Protein AF-A0A4E0RF49-F1 (afdb_monomer_lite)

Foldseek 3Di:
DDDDDPPPPVVVVVVVVVLVVPDDDDDDDDDDDDPDPDDPSVVLLVVLLVVLPVPHDPVRSVVLSVLLVVLLVQLVVQCPDDDPVSNQVSLVSSLVSVCVSQVDPVSLVSQLVCLSSDDPVSSVVNNVVSVVSVVVVVVVVVPPDDDDDDDDDDDQQPCAALQPRDGSAAQWKAFPVRHIHHPVRQCCCCPVHPCARSPPGPRHDPVRIDGDDDPDPPDD

pLDDT: mean 72.75, std 19.91, range [33.0, 94.94]

Sequence (220 aa):
MLSTDPGKECNDEALTSKLIHARPAKRLRVTHVADSTEPPAVRFVQLVRTHFQTRLTPVKSKDSLERFKKALRAYQAATTTTGQDARNNCVEVLFGELNALFHEPEAHKLLTDSVCFLHPAHRSRFTELCQALLRDTFKSETTISATKSNASQPDLHLLCCSKCNIQPARTPLISTCQHIACFSCWREVIEEGNRRCPSCQTLLRRRNLTRLIIPDDAVR

InterPro domains:
  IPR001841 Zinc finger, RING-type [PS50089] (161-201)
  IPR013083 Zinc finger, RING/FYVE/PHD-type [G3DSA:3.30.40.10] (139-220)
  IPR018957 Zinc finger, C3HC4 RING-type [PF00097] (161-200)

Organism: Fasciola hepatica (NCBI:txid6192)

Radius of gyration: 21.67 Å; chains: 1; bounding box: 66×56×54 Å

Secondary structure (DSSP, 8-state):
-------SSHHHHHHHHHHHTS---------------S-HHHHHHHHHHHHHHHHS-HHHHHHHHHHHHHHHHHHHHHHHSS-HHHHHHHHHHHHHHHHHHS-SGGGHHHHHHGGGGS-HHHHHHHHHHHHHHHHHHHHHTT-S-----------GGG---TTT--SSPSSEEEETT--EEEHHHHHHHHHTS-SB-TTT--B--GGGEEE----S-S--

Structure (mmCIF, N/CA/C/O backbone):
data_AF-A0A4E0RF49-F1
#
_entry.id   AF-A0A4E0RF49-F1
#
loop_
_atom_site.group_PDB
_atom_site.id
_atom_site.type_symbol
_atom_site.label_atom_id
_atom_site.label_alt_id
_atom_site.label_comp_id
_atom_site.label_asym_id
_atom_site.label_entity_id
_atom_site.label_seq_id
_atom_site.pdbx_PDB_ins_code
_atom_site.Cartn_x
_atom_site.Cartn_y
_atom_site.Cartn_z
_atom_site.occupancy
_atom_site.B_iso_or_equiv
_atom_site.auth_seq_id
_atom_site.auth_comp_id
_atom_site.auth_asym_id
_atom_site.auth_atom_id
_atom_site.pdbx_PDB_model_num
ATOM 1 N N . MET A 1 1 ? -33.786 28.842 9.020 1.00 34.41 1 MET A N 1
ATOM 2 C CA . MET A 1 1 ? -33.801 28.137 7.723 1.00 34.41 1 MET A CA 1
ATOM 3 C C . MET A 1 1 ? -32.412 27.574 7.491 1.00 34.41 1 MET A C 1
ATOM 5 O O . MET A 1 1 ? -31.471 28.344 7.371 1.00 34.41 1 MET A O 1
ATOM 9 N N . LEU A 1 2 ? -32.279 26.252 7.591 1.00 36.59 2 LEU A N 1
ATOM 10 C CA . LEU A 1 2 ? -31.038 25.518 7.351 1.00 36.59 2 LEU A CA 1
ATOM 11 C C . LEU A 1 2 ? -30.939 25.264 5.845 1.00 36.59 2 LEU A C 1
ATOM 13 O O . LEU A 1 2 ? -31.763 24.531 5.306 1.00 36.59 2 LEU A O 1
ATOM 17 N N . SER A 1 3 ? -29.966 25.885 5.182 1.00 35.16 3 SER A N 1
ATOM 18 C CA . SER A 1 3 ? -29.630 25.583 3.790 1.00 35.16 3 SER A CA 1
ATOM 19 C C . SER A 1 3 ? -28.435 24.637 3.778 1.00 35.16 3 SER A C 1
ATOM 21 O O . SER A 1 3 ? -27.309 25.039 4.062 1.00 35.16 3 SER A O 1
ATOM 23 N N . THR A 1 4 ? -28.700 23.365 3.500 1.00 38.09 4 THR A N 1
ATOM 24 C CA . THR A 1 4 ? -27.704 22.334 3.207 1.00 38.09 4 THR A CA 1
ATOM 25 C C . THR A 1 4 ? -27.314 22.428 1.734 1.00 38.09 4 THR A C 1
ATOM 27 O O . THR A 1 4 ? -28.158 22.308 0.850 1.00 38.09 4 THR A O 1
ATOM 30 N N . ASP A 1 5 ? -26.031 22.666 1.483 1.00 34.12 5 ASP A N 1
ATOM 31 C CA . ASP A 1 5 ? -25.420 22.763 0.156 1.00 34.12 5 ASP A CA 1
ATOM 32 C C . ASP A 1 5 ? -25.061 21.347 -0.362 1.00 34.12 5 ASP A C 1
ATOM 34 O O . ASP A 1 5 ? -24.279 20.655 0.297 1.00 34.12 5 ASP A O 1
ATOM 38 N N . PRO A 1 6 ? -25.619 20.867 -1.494 1.00 42.56 6 PRO A N 1
ATOM 39 C CA . PRO A 1 6 ? -25.446 19.485 -1.958 1.00 42.56 6 PRO A CA 1
ATOM 40 C C . PRO A 1 6 ? -24.211 19.266 -2.861 1.00 42.56 6 PRO A C 1
ATOM 42 O O . PRO A 1 6 ? -24.102 18.244 -3.535 1.00 42.56 6 PRO A O 1
ATOM 45 N N . GLY A 1 7 ? -23.258 20.202 -2.919 1.00 41.88 7 GLY A N 1
ATOM 46 C CA . GLY A 1 7 ? -22.240 20.217 -3.979 1.00 41.88 7 GLY A CA 1
ATOM 47 C C . GLY A 1 7 ? -20.939 19.426 -3.767 1.00 41.88 7 GLY A C 1
ATOM 48 O O . GLY A 1 7 ? -20.102 19.424 -4.671 1.00 41.88 7 GLY A O 1
ATOM 49 N N . LYS A 1 8 ? -20.683 18.796 -2.608 1.00 43.56 8 LYS A N 1
ATOM 50 C CA . LYS A 1 8 ? -19.292 18.436 -2.224 1.00 43.56 8 LYS A CA 1
ATOM 51 C C . LYS A 1 8 ? -18.915 16.950 -2.224 1.00 43.56 8 LYS A C 1
ATOM 53 O O . LYS A 1 8 ? -17.728 16.649 -2.121 1.00 43.56 8 LYS A O 1
ATOM 58 N N . GLU A 1 9 ? -19.861 16.035 -2.416 1.00 39.28 9 GLU A N 1
ATOM 59 C CA . GLU A 1 9 ? -19.583 14.583 -2.420 1.00 39.28 9 GLU A CA 1
ATOM 60 C C . GLU A 1 9 ? -19.245 14.019 -3.819 1.00 39.28 9 GLU A C 1
ATOM 62 O O . GLU A 1 9 ? -18.539 13.021 -3.936 1.00 39.28 9 GLU A O 1
ATOM 67 N N . CYS A 1 10 ? -19.617 14.722 -4.895 1.00 39.91 10 CYS A N 1
ATOM 68 C CA . CYS A 1 10 ? -19.492 14.250 -6.285 1.00 39.91 10 CYS A CA 1
ATOM 69 C C . CYS A 1 10 ? -18.033 14.113 -6.799 1.00 39.91 10 CYS A C 1
ATOM 71 O O . CYS A 1 10 ? -17.743 13.358 -7.727 1.00 39.91 10 CYS A O 1
ATOM 73 N N . ASN A 1 11 ? -17.065 14.812 -6.193 1.00 45.50 11 ASN A N 1
ATOM 74 C CA . ASN A 1 11 ? -15.692 14.866 -6.723 1.00 45.50 11 ASN A CA 1
ATOM 75 C C . ASN A 1 11 ? -14.793 13.702 -6.247 1.00 45.50 11 ASN A C 1
ATOM 77 O O . ASN A 1 11 ? -13.843 13.323 -6.937 1.00 45.50 11 ASN A O 1
ATOM 81 N N . ASP A 1 12 ? -15.090 13.105 -5.088 1.00 46.50 12 ASP A N 1
ATOM 82 C CA . ASP A 1 12 ? -14.346 11.939 -4.583 1.00 46.50 12 ASP A CA 1
ATOM 83 C C . ASP A 1 12 ? -14.669 10.673 -5.383 1.00 46.50 12 ASP A C 1
ATOM 85 O O . ASP A 1 12 ? -13.782 9.864 -5.667 1.00 46.50 12 ASP A O 1
ATOM 89 N N . GLU A 1 13 ? -15.914 10.539 -5.832 1.00 49.66 13 GLU A N 1
ATOM 90 C CA . GLU A 1 13 ? -16.360 9.439 -6.682 1.00 49.66 13 GLU A CA 1
ATOM 91 C C . GLU A 1 13 ? -15.782 9.541 -8.102 1.00 49.66 13 GLU A C 1
ATOM 93 O O . GLU A 1 13 ? -15.323 8.547 -8.671 1.00 49.66 13 GLU A O 1
ATOM 98 N N . ALA A 1 14 ? -15.667 10.760 -8.640 1.00 49.31 14 ALA A N 1
ATOM 99 C CA . ALA A 1 14 ? -15.018 11.018 -9.924 1.00 49.31 14 ALA A CA 1
ATOM 100 C C . ALA A 1 14 ? -13.505 10.724 -9.898 1.00 49.31 14 ALA A C 1
ATOM 102 O O . ALA A 1 14 ? -12.957 10.183 -10.863 1.00 49.31 14 ALA A O 1
ATOM 103 N N . LEU A 1 15 ? -12.811 11.050 -8.801 1.00 49.25 15 LEU A N 1
ATOM 104 C CA . LEU A 1 15 ? -11.393 10.717 -8.622 1.00 49.25 15 LEU A CA 1
ATOM 105 C C . LEU A 1 15 ? -11.191 9.202 -8.496 1.00 49.25 15 LEU A C 1
ATOM 107 O O . LEU A 1 15 ? -10.303 8.638 -9.136 1.00 49.25 15 LEU A O 1
ATOM 111 N N . THR A 1 16 ? -12.050 8.552 -7.714 1.00 53.53 16 THR A N 1
ATOM 112 C CA . THR A 1 16 ? -12.064 7.098 -7.532 1.00 53.53 16 THR A CA 1
ATOM 113 C C . THR A 1 16 ? -12.303 6.388 -8.866 1.00 53.53 16 THR A C 1
ATOM 115 O O . THR A 1 16 ? -11.535 5.504 -9.243 1.00 53.53 16 THR A O 1
ATOM 118 N N . SER A 1 17 ? -13.266 6.861 -9.659 1.00 51.75 17 SER A N 1
ATOM 119 C CA . SER A 1 17 ? -13.548 6.358 -11.009 1.00 51.75 17 SER A CA 1
ATOM 120 C C . SER A 1 17 ? -12.344 6.498 -11.949 1.00 51.75 17 SER A C 1
ATOM 122 O O . SER A 1 17 ? -12.000 5.567 -12.675 1.00 51.75 17 SER A O 1
ATOM 124 N N . LYS A 1 18 ? -11.621 7.624 -11.905 1.00 56.97 18 LYS A N 1
ATOM 125 C CA . LYS A 1 18 ? -10.413 7.834 -12.728 1.00 56.97 18 LYS A CA 1
ATOM 126 C C . LYS A 1 18 ? -9.240 6.937 -12.316 1.00 56.97 18 LYS A C 1
ATOM 128 O O . LYS A 1 18 ? -8.488 6.502 -13.185 1.00 56.97 18 LYS A O 1
ATOM 133 N N . LEU A 1 19 ? -9.107 6.622 -11.024 1.00 53.28 19 LEU A N 1
ATOM 134 C CA . LEU A 1 19 ? -8.124 5.656 -10.514 1.00 53.28 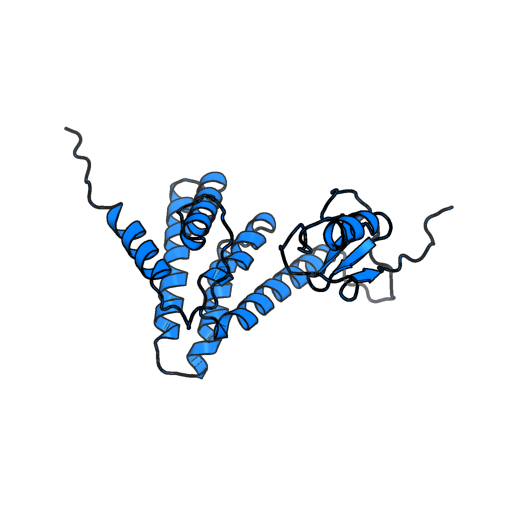19 LEU A CA 1
ATOM 135 C C . LEU A 1 19 ? -8.438 4.220 -10.961 1.00 53.28 19 LEU A C 1
ATOM 137 O O . LEU A 1 19 ? -7.522 3.463 -11.273 1.00 53.28 19 LEU A O 1
ATOM 141 N N . ILE A 1 20 ? -9.723 3.859 -11.036 1.00 53.16 20 ILE A N 1
ATOM 142 C CA . ILE A 1 20 ? -10.189 2.536 -11.483 1.00 53.16 20 ILE A CA 1
ATOM 143 C C . ILE A 1 20 ? -9.988 2.343 -12.999 1.00 53.16 20 ILE A C 1
ATOM 145 O O . ILE A 1 20 ? -9.704 1.233 -13.448 1.00 53.16 20 ILE A O 1
ATOM 149 N N . HIS A 1 21 ? -10.096 3.412 -13.796 1.00 50.59 21 HIS A N 1
ATOM 150 C CA . HIS A 1 21 ? -10.033 3.355 -15.265 1.00 50.59 21 HIS A CA 1
ATOM 151 C C . HIS A 1 21 ? -8.637 3.586 -15.880 1.00 50.59 21 HIS A C 1
ATOM 153 O O . HIS A 1 21 ? -8.513 3.682 -17.106 1.00 50.59 21 HIS A O 1
ATOM 159 N N . ALA A 1 22 ? -7.566 3.633 -15.082 1.00 44.59 22 ALA A N 1
ATOM 160 C CA . ALA A 1 22 ? -6.201 3.660 -15.608 1.00 44.59 22 ALA A CA 1
ATOM 161 C C . ALA A 1 22 ? -5.884 2.336 -16.346 1.00 44.59 22 ALA A C 1
ATOM 163 O O . ALA A 1 22 ? -5.737 1.282 -15.737 1.00 44.59 22 ALA A O 1
ATOM 164 N N . ARG A 1 23 ? -5.857 2.425 -17.685 1.00 44.44 23 ARG A N 1
ATOM 165 C CA . ARG A 1 23 ? -5.657 1.387 -18.723 1.00 44.44 23 ARG A CA 1
ATOM 166 C C . ARG A 1 23 ? -5.203 -0.016 -18.257 1.00 44.44 23 ARG A C 1
ATOM 168 O O . ARG A 1 23 ? -4.104 -0.155 -17.720 1.00 44.44 23 ARG A O 1
ATOM 175 N N . PRO A 1 24 ? -5.924 -1.091 -18.637 1.00 44.69 24 PRO A N 1
ATOM 176 C CA . PRO A 1 24 ? -5.430 -2.451 -18.473 1.00 44.69 24 PRO A CA 1
ATOM 177 C C . PRO A 1 24 ? -4.367 -2.772 -19.536 1.00 44.69 24 PRO A C 1
ATOM 179 O O . PRO A 1 24 ? -4.636 -2.738 -20.739 1.00 44.69 24 PRO A O 1
ATOM 182 N N . ALA A 1 25 ? -3.163 -3.152 -19.101 1.00 45.47 25 ALA A N 1
ATOM 183 C CA . ALA A 1 25 ? -2.286 -3.975 -19.928 1.00 45.47 25 ALA A CA 1
ATOM 184 C C . ALA A 1 25 ? -2.938 -5.361 -20.102 1.00 45.47 25 ALA A C 1
ATOM 186 O O . ALA A 1 25 ? -3.579 -5.882 -19.190 1.00 45.47 25 ALA A O 1
ATOM 187 N N . LYS A 1 26 ? -2.833 -5.908 -21.315 1.00 46.91 26 LYS A N 1
ATOM 188 C CA . LYS A 1 26 ? -3.588 -7.057 -21.838 1.00 46.91 26 LYS A CA 1
ATOM 189 C C . LYS A 1 26 ? -3.709 -8.234 -20.843 1.00 46.91 26 LYS A C 1
ATOM 191 O O . LYS A 1 26 ? -2.726 -8.732 -20.307 1.00 46.91 26 LYS A O 1
ATOM 196 N N . ARG A 1 27 ? -4.966 -8.653 -20.650 1.00 41.09 27 ARG A N 1
ATOM 197 C CA . ARG A 1 27 ? -5.508 -9.712 -19.776 1.00 41.09 27 ARG A CA 1
ATOM 198 C C . ARG A 1 27 ? -4.803 -11.074 -19.909 1.00 41.09 27 ARG A C 1
ATOM 200 O O . ARG A 1 27 ? -4.805 -11.655 -20.989 1.00 41.09 27 ARG A O 1
ATOM 207 N N . LEU A 1 28 ? -4.439 -11.667 -18.772 1.00 38.75 28 LEU A N 1
ATOM 208 C CA . LEU A 1 28 ? -4.620 -13.102 -18.522 1.00 38.75 28 LEU A CA 1
ATOM 209 C C . LEU A 1 28 ? -5.812 -13.247 -17.566 1.00 38.75 28 LEU A C 1
ATOM 211 O O . LEU A 1 28 ? -5.831 -12.654 -16.488 1.00 38.75 28 LEU A O 1
ATOM 215 N N . ARG A 1 29 ? -6.850 -13.967 -18.004 1.00 45.78 29 ARG A N 1
ATOM 216 C CA . ARG A 1 29 ? -8.049 -14.255 -17.204 1.00 45.78 29 ARG A CA 1
ATOM 217 C C . ARG A 1 29 ? -7.688 -15.326 -16.176 1.00 45.78 29 ARG A C 1
ATOM 219 O O . ARG A 1 29 ? -7.484 -16.475 -16.542 1.00 45.78 29 ARG A O 1
ATOM 226 N N . VAL A 1 30 ? -7.665 -14.948 -14.904 1.00 38.06 30 VAL A N 1
ATOM 227 C CA . VAL A 1 30 ? -7.806 -15.891 -13.794 1.00 38.06 30 VAL A CA 1
ATOM 228 C C . VAL A 1 30 ? -9.117 -15.539 -13.106 1.00 38.06 30 VAL A C 1
ATOM 230 O O . VAL A 1 30 ? -9.255 -14.475 -12.509 1.00 38.06 30 VAL A O 1
ATOM 233 N N . THR A 1 31 ? -10.111 -16.402 -13.277 1.00 46.78 31 THR A N 1
ATOM 234 C CA . THR A 1 31 ? -11.391 -16.334 -12.576 1.00 46.78 31 THR A CA 1
ATOM 235 C C . THR A 1 31 ? -11.195 -16.868 -11.164 1.00 46.78 31 THR A C 1
ATOM 237 O O . THR A 1 31 ? -11.077 -18.075 -10.980 1.00 46.78 31 THR A O 1
ATOM 240 N N . HIS A 1 32 ? -11.180 -15.980 -10.174 1.00 36.97 32 HIS A N 1
ATOM 241 C CA . HIS A 1 32 ? -11.512 -16.354 -8.805 1.00 36.97 32 HIS A CA 1
ATOM 242 C C . HIS A 1 32 ? -12.675 -15.493 -8.332 1.00 36.97 32 HIS A C 1
ATOM 244 O O . HIS A 1 32 ? -12.616 -14.266 -8.351 1.00 36.97 32 HIS A O 1
ATOM 250 N N . VAL A 1 33 ? -13.739 -16.199 -7.969 1.00 49.62 33 VAL A N 1
ATOM 251 C CA . VAL A 1 33 ? -14.931 -15.705 -7.293 1.00 49.62 33 VAL A CA 1
ATOM 252 C C . VAL A 1 33 ? -14.527 -15.239 -5.895 1.00 49.62 33 VAL A C 1
ATOM 254 O O . VAL A 1 33 ? -13.970 -16.013 -5.119 1.00 49.62 33 VAL A O 1
ATOM 257 N N . ALA A 1 34 ? -14.804 -13.975 -5.599 1.00 41.94 34 ALA A N 1
ATOM 258 C CA . ALA A 1 34 ? -15.016 -13.462 -4.255 1.00 41.94 34 ALA A CA 1
ATOM 259 C C . ALA A 1 34 ? -16.017 -12.309 -4.389 1.00 41.94 34 ALA A C 1
ATOM 261 O O . ALA A 1 34 ? -15.737 -11.324 -5.074 1.00 41.94 34 ALA A O 1
ATOM 262 N N . ASP A 1 35 ? -17.191 -12.480 -3.788 1.00 44.59 35 ASP A N 1
ATOM 263 C CA . ASP A 1 35 ? -18.309 -11.535 -3.777 1.00 44.59 35 ASP A CA 1
ATOM 264 C C . ASP A 1 35 ? -17.959 -10.233 -3.047 1.00 44.59 35 ASP A C 1
ATOM 266 O O . ASP A 1 35 ? -18.301 -10.009 -1.888 1.00 44.59 35 ASP A O 1
ATOM 270 N N . SER A 1 36 ? -17.268 -9.336 -3.739 1.00 48.53 36 SER A N 1
ATOM 271 C CA . SER A 1 36 ? -17.256 -7.920 -3.400 1.00 48.53 36 SER A CA 1
ATOM 272 C C . SER A 1 36 ? -17.080 -7.137 -4.694 1.00 48.53 36 SER A C 1
ATOM 274 O O . SER A 1 36 ? -16.037 -7.192 -5.341 1.00 48.53 36 SER A O 1
ATOM 276 N N . THR A 1 37 ? -18.141 -6.450 -5.103 1.00 57.66 37 THR A N 1
ATOM 277 C CA . THR A 1 37 ? -18.235 -5.635 -6.322 1.00 57.66 37 THR A CA 1
ATOM 278 C C . THR A 1 37 ? -17.322 -4.404 -6.310 1.00 57.66 37 THR A C 1
ATOM 280 O O . THR A 1 37 ? -17.202 -3.732 -7.334 1.00 57.66 37 THR A O 1
ATOM 283 N N . GLU A 1 38 ? -16.656 -4.100 -5.192 1.00 58.03 38 GLU A N 1
ATOM 284 C CA . GLU A 1 38 ? -15.832 -2.901 -5.050 1.00 58.03 38 GLU A CA 1
ATOM 285 C C . GLU A 1 38 ? -14.362 -3.112 -5.457 1.00 58.03 38 GLU A C 1
ATOM 287 O O . GLU A 1 38 ? -13.689 -4.030 -4.974 1.00 58.03 38 GLU A O 1
ATOM 292 N N . PRO A 1 39 ? -13.802 -2.222 -6.298 1.00 71.88 39 PRO A N 1
ATOM 293 C CA . PRO A 1 39 ? -12.399 -2.282 -6.682 1.00 71.88 39 PRO A CA 1
ATOM 294 C C . PRO A 1 39 ? -11.447 -2.146 -5.476 1.00 71.88 39 PRO A C 1
ATOM 296 O O . PRO A 1 39 ? -11.689 -1.326 -4.587 1.00 71.88 39 PRO A O 1
ATOM 299 N N . PRO A 1 40 ? -10.295 -2.850 -5.466 1.00 67.31 40 PRO A N 1
ATOM 300 C CA . PRO A 1 40 ? -9.321 -2.810 -4.365 1.00 67.31 40 PRO A CA 1
ATOM 301 C C . PRO A 1 40 ? -8.863 -1.402 -3.949 1.00 67.31 40 PRO A C 1
ATOM 303 O O . PRO A 1 40 ? -8.599 -1.155 -2.775 1.00 67.31 40 PRO A O 1
ATOM 306 N N . ALA A 1 41 ? -8.809 -0.467 -4.902 1.00 71.44 41 ALA A N 1
ATOM 307 C CA . ALA A 1 41 ? -8.473 0.935 -4.663 1.00 71.44 41 ALA A CA 1
ATOM 308 C C . ALA A 1 41 ? -9.512 1.660 -3.784 1.00 71.44 41 ALA A C 1
ATOM 310 O O . ALA A 1 41 ? -9.132 2.450 -2.924 1.00 71.44 41 ALA A O 1
ATOM 311 N N . VAL A 1 42 ? -10.805 1.365 -3.962 1.00 76.00 42 VAL A N 1
ATOM 312 C CA . VAL A 1 42 ? -11.904 1.959 -3.176 1.00 76.00 42 VAL A CA 1
ATOM 313 C C . VAL A 1 42 ? -11.783 1.537 -1.720 1.00 76.00 42 VAL A C 1
ATOM 315 O O . VAL A 1 42 ? -11.723 2.375 -0.820 1.00 76.00 42 VAL A O 1
ATOM 318 N N . ARG A 1 43 ? -11.621 0.228 -1.508 1.00 79.06 43 ARG A N 1
ATOM 319 C CA . ARG A 1 43 ? -11.410 -0.353 -0.182 1.00 79.06 43 ARG A CA 1
ATOM 320 C C . ARG A 1 43 ? -10.197 0.247 0.519 1.00 79.06 43 ARG A C 1
ATOM 322 O O . ARG A 1 43 ? -10.258 0.538 1.710 1.00 79.06 43 ARG A O 1
ATOM 329 N N . PHE A 1 44 ? -9.101 0.455 -0.207 1.00 83.31 44 PHE A N 1
ATOM 330 C CA . PHE A 1 44 ? -7.910 1.072 0.365 1.00 83.31 44 PHE A CA 1
ATOM 331 C C . PHE A 1 44 ? -8.159 2.523 0.803 1.00 83.31 44 PHE A C 1
ATOM 333 O O . PHE A 1 44 ? -7.809 2.894 1.921 1.00 83.31 44 PHE A O 1
ATOM 340 N N . VAL A 1 45 ? -8.800 3.343 -0.036 1.00 85.31 45 VAL A N 1
ATOM 341 C CA . VAL A 1 45 ? -9.126 4.736 0.321 1.00 85.31 45 VAL A CA 1
ATOM 342 C C . VAL A 1 45 ? -10.035 4.790 1.552 1.00 85.31 45 VAL A C 1
ATOM 344 O O . VAL A 1 45 ? -9.862 5.661 2.406 1.00 85.31 45 VAL A O 1
ATOM 347 N N . GLN A 1 46 ? -10.958 3.836 1.692 1.00 83.06 46 GLN A N 1
ATOM 348 C CA . GLN A 1 46 ? -11.797 3.727 2.881 1.00 83.06 46 GLN A CA 1
ATOM 349 C C . GLN A 1 46 ? -10.978 3.397 4.136 1.00 83.06 46 GLN A C 1
ATOM 351 O O . GLN A 1 46 ? -11.175 4.046 5.160 1.00 83.06 46 GLN A O 1
ATOM 356 N N . LEU A 1 47 ? -10.002 2.485 4.050 1.00 86.06 47 LEU A N 1
ATOM 357 C CA . LEU A 1 47 ? -9.079 2.196 5.157 1.00 86.06 47 LEU A CA 1
ATOM 358 C C . LEU A 1 47 ? -8.260 3.428 5.571 1.00 86.06 47 LEU A C 1
ATOM 360 O O . LEU A 1 47 ? -8.131 3.698 6.764 1.00 86.06 47 LEU A O 1
ATOM 364 N N . VAL A 1 48 ? -7.757 4.207 4.607 1.00 87.94 48 VAL A N 1
ATOM 365 C CA . VAL A 1 48 ? -7.040 5.468 4.881 1.00 87.94 48 VAL A CA 1
ATOM 366 C C . VAL A 1 48 ? -7.948 6.476 5.584 1.00 87.94 48 VAL A C 1
ATOM 368 O O . VAL A 1 48 ? -7.550 7.087 6.577 1.00 87.94 48 VAL A O 1
ATOM 371 N N . ARG A 1 49 ? -9.193 6.624 5.115 1.00 87.19 49 ARG A N 1
ATOM 372 C CA . ARG A 1 49 ? -10.181 7.509 5.743 1.00 87.19 49 ARG A CA 1
ATOM 373 C C . ARG A 1 49 ? -10.462 7.084 7.186 1.00 87.19 49 ARG A C 1
ATOM 375 O O . ARG A 1 49 ? -10.397 7.925 8.081 1.00 87.19 49 ARG A O 1
ATOM 382 N N . THR A 1 50 ? -10.715 5.798 7.423 1.00 88.06 50 THR A N 1
ATOM 383 C CA . THR A 1 50 ? -10.942 5.253 8.770 1.00 88.06 50 THR A CA 1
ATOM 384 C C . THR A 1 50 ? -9.729 5.463 9.675 1.00 88.06 50 THR A C 1
ATOM 386 O O . THR A 1 50 ? -9.890 5.864 10.827 1.00 88.06 50 THR A O 1
ATOM 389 N N . HIS A 1 51 ? -8.512 5.262 9.165 1.00 89.62 51 HIS A N 1
ATOM 390 C CA . HIS A 1 51 ? -7.286 5.501 9.924 1.00 89.62 51 HIS A CA 1
ATOM 391 C C . HIS A 1 51 ? -7.193 6.953 10.416 1.00 89.62 51 HIS A C 1
ATOM 393 O O . HIS A 1 51 ? -7.026 7.190 11.611 1.00 89.62 51 HIS A O 1
ATOM 399 N N . PHE A 1 52 ? -7.396 7.935 9.533 1.00 89.31 52 PHE A N 1
ATOM 400 C CA . PHE A 1 52 ? -7.355 9.341 9.938 1.00 89.31 52 PHE A CA 1
ATOM 401 C C . PHE A 1 52 ? -8.504 9.724 10.872 1.00 89.31 52 PHE A C 1
ATOM 403 O O . PHE A 1 52 ? -8.300 10.500 11.799 1.00 89.31 52 PHE A O 1
ATOM 410 N N . GLN A 1 53 ? -9.717 9.215 10.651 1.00 89.44 53 GLN A N 1
ATOM 411 C CA . GLN A 1 53 ? -10.883 9.532 11.489 1.00 89.44 53 GLN A CA 1
ATOM 412 C C . GLN A 1 53 ? -10.788 8.965 12.908 1.00 89.44 53 GLN A C 1
ATOM 414 O O . GLN A 1 53 ? -11.285 9.582 13.842 1.00 89.44 53 GLN A O 1
ATOM 419 N N . THR A 1 54 ? -10.161 7.801 13.077 1.00 87.06 54 THR A N 1
ATOM 420 C CA . THR A 1 54 ? -10.035 7.147 14.391 1.00 87.06 54 THR A CA 1
ATOM 421 C C . THR A 1 54 ? -8.909 7.727 15.243 1.00 87.06 54 THR A C 1
ATOM 423 O O . THR A 1 54 ? -8.952 7.619 16.465 1.00 87.06 54 THR A O 1
ATOM 426 N N . ARG A 1 55 ? -7.898 8.338 14.614 1.00 82.94 55 ARG A N 1
ATOM 427 C CA . ARG A 1 55 ? -6.663 8.786 15.279 1.00 82.94 55 ARG A CA 1
ATOM 428 C C . ARG A 1 55 ? -6.556 10.303 15.424 1.00 82.94 55 ARG A C 1
ATOM 430 O O . ARG A 1 55 ? -5.798 10.778 16.263 1.00 82.94 55 ARG A O 1
ATOM 437 N N . LEU A 1 56 ? -7.270 11.070 14.599 1.00 86.88 56 LEU A N 1
ATOM 438 C CA . LEU A 1 56 ? -7.134 12.524 14.520 1.00 86.88 56 LEU A CA 1
ATOM 439 C C . LEU A 1 56 ? -8.456 13.227 14.823 1.00 86.88 56 LEU A C 1
ATOM 441 O O . LEU A 1 56 ? -9.541 12.685 14.630 1.00 86.88 56 LEU A O 1
ATOM 445 N N . THR A 1 57 ? -8.362 14.491 15.235 1.00 89.06 57 THR A N 1
ATOM 446 C CA . THR A 1 57 ? -9.540 15.361 15.324 1.00 89.06 57 THR A CA 1
ATOM 447 C C . THR A 1 57 ? -10.183 15.535 13.942 1.00 89.06 57 THR A C 1
ATOM 449 O O . THR A 1 57 ? -9.476 15.454 12.933 1.00 89.06 57 THR A O 1
ATOM 452 N N . PRO A 1 58 ? -11.492 15.840 13.847 1.00 86.81 58 PRO A N 1
ATOM 453 C CA . PRO A 1 58 ? -12.180 15.960 12.557 1.00 86.81 58 PRO A CA 1
ATOM 454 C C . PRO A 1 58 ? -11.505 16.923 11.568 1.00 86.81 58 PRO A C 1
ATOM 456 O O . PRO A 1 58 ? -11.448 16.647 10.371 1.00 86.81 58 PRO A O 1
ATOM 459 N N . VAL A 1 59 ? -10.942 18.028 12.072 1.00 88.81 59 VAL A N 1
ATOM 460 C CA . VAL A 1 59 ? -10.206 19.013 11.263 1.00 88.81 59 VAL A CA 1
ATOM 461 C C . VAL A 1 59 ? -8.915 18.407 10.706 1.00 88.81 59 VAL A C 1
ATOM 463 O O . VAL A 1 59 ? -8.737 18.362 9.493 1.00 88.81 59 VAL A O 1
ATOM 466 N N . LYS A 1 60 ? -8.062 17.841 11.571 1.00 86.50 60 LYS A N 1
ATOM 467 C CA . LYS A 1 60 ? -6.796 17.216 11.154 1.00 86.50 60 LYS A CA 1
ATOM 468 C C . LYS A 1 60 ? -7.017 16.003 10.250 1.00 86.50 60 LYS A C 1
ATOM 470 O O . LYS A 1 60 ? -6.264 15.799 9.308 1.00 86.50 60 LYS A O 1
ATOM 475 N N . SER A 1 61 ? -8.060 15.217 10.510 1.00 89.19 61 SER A N 1
ATOM 476 C CA . SER A 1 61 ? -8.451 14.074 9.680 1.00 89.19 61 SER A CA 1
ATOM 477 C C . SER A 1 61 ? -8.749 14.502 8.241 1.00 89.19 61 SER A C 1
ATOM 479 O O . SER A 1 61 ? -8.229 13.919 7.287 1.00 89.19 61 SER A O 1
ATOM 481 N N . LYS A 1 62 ? -9.533 15.575 8.084 1.00 89.25 62 LYS A N 1
ATOM 482 C CA . LYS A 1 62 ? -9.854 16.160 6.781 1.00 89.25 62 LYS A CA 1
ATOM 483 C C . LYS A 1 62 ? -8.610 16.706 6.078 1.00 89.25 62 LYS A C 1
ATOM 485 O O . LYS A 1 62 ? -8.428 16.431 4.893 1.00 89.25 62 LYS A O 1
ATOM 490 N N . ASP A 1 63 ? -7.750 17.421 6.797 1.00 92.00 63 ASP A N 1
ATOM 491 C CA . ASP A 1 63 ? -6.517 17.982 6.237 1.00 92.00 63 ASP A CA 1
ATOM 492 C C . ASP A 1 63 ? -5.547 16.884 5.772 1.00 92.00 63 ASP A C 1
ATOM 494 O O . ASP A 1 63 ? -5.023 16.952 4.658 1.00 92.00 63 ASP A O 1
ATOM 498 N N . SER A 1 64 ? -5.362 15.827 6.572 1.00 91.94 64 SER A N 1
ATOM 499 C CA . SER A 1 64 ? -4.545 14.661 6.210 1.00 91.94 64 SER A CA 1
ATOM 500 C C . SER A 1 64 ? -5.093 13.929 4.986 1.00 91.94 64 SER A C 1
ATOM 502 O O . SER A 1 64 ? -4.325 13.528 4.110 1.00 91.94 64 SER A O 1
ATOM 504 N N . LEU A 1 65 ? -6.419 13.798 4.871 1.00 92.12 65 LEU A N 1
ATOM 505 C CA . LEU A 1 65 ? -7.053 13.181 3.708 1.00 92.12 65 LEU A CA 1
ATOM 506 C C . LEU A 1 65 ? -6.861 14.021 2.435 1.00 92.12 65 LEU A C 1
ATOM 508 O O . LEU A 1 65 ? -6.565 13.473 1.371 1.00 92.12 65 LEU A O 1
ATOM 512 N N . GLU A 1 66 ? -6.986 15.345 2.523 1.00 92.50 66 GLU A N 1
ATOM 513 C CA . GLU A 1 66 ? -6.714 16.230 1.386 1.00 92.50 66 GLU A CA 1
ATOM 514 C C . GLU A 1 66 ? -5.230 16.233 1.007 1.00 92.50 66 GLU A C 1
ATOM 516 O O . GLU A 1 66 ? -4.900 16.199 -0.182 1.00 92.50 66 GLU A O 1
ATOM 521 N N . ARG A 1 67 ? -4.324 16.174 1.991 1.00 94.62 67 ARG A N 1
ATOM 522 C CA . ARG A 1 67 ? -2.886 16.019 1.744 1.00 94.62 67 ARG A CA 1
ATOM 523 C C . ARG A 1 67 ? -2.575 14.701 1.035 1.00 94.62 67 ARG A C 1
ATOM 525 O O . ARG A 1 67 ? -1.863 14.717 0.032 1.00 94.62 67 ARG A O 1
ATOM 532 N N . PHE A 1 68 ? -3.172 13.594 1.478 1.00 94.25 68 PHE A N 1
ATOM 533 C CA . PHE A 1 68 ? -3.056 12.284 0.830 1.00 94.25 68 PHE A CA 1
ATOM 534 C C . PHE A 1 68 ? -3.490 12.340 -0.644 1.00 94.25 68 PHE A C 1
ATOM 536 O O . PHE A 1 68 ? -2.733 11.971 -1.545 1.00 94.25 68 PHE A O 1
ATOM 543 N N . LYS A 1 69 ? -4.684 12.881 -0.920 1.00 92.31 69 LYS A N 1
ATOM 544 C CA . LYS A 1 69 ? -5.195 13.035 -2.293 1.00 92.31 69 LYS A CA 1
ATOM 545 C C . LYS A 1 69 ? -4.299 13.937 -3.139 1.00 92.31 69 LYS A C 1
ATOM 547 O O . LYS A 1 69 ? -4.049 13.638 -4.308 1.00 92.31 69 LYS A O 1
ATOM 552 N N . LYS A 1 70 ? -3.819 15.048 -2.570 1.00 94.12 70 LYS A N 1
ATOM 553 C CA . LYS A 1 70 ? -2.922 15.992 -3.247 1.00 94.12 70 LYS A CA 1
ATOM 554 C C . LYS A 1 70 ? -1.608 15.318 -3.646 1.00 94.12 70 LYS A C 1
ATOM 556 O O . LYS A 1 70 ? -1.186 15.494 -4.786 1.00 94.12 70 LYS A O 1
ATOM 561 N N . ALA A 1 71 ? -1.016 14.514 -2.761 1.00 94.69 71 ALA A N 1
ATOM 562 C CA . ALA A 1 71 ? 0.211 13.770 -3.040 1.00 94.69 71 ALA A CA 1
ATOM 563 C C . ALA A 1 71 ? 0.032 12.793 -4.217 1.00 94.69 71 ALA A C 1
ATOM 565 O O . ALA A 1 71 ? 0.831 12.801 -5.155 1.00 94.69 71 ALA A O 1
ATOM 566 N N . LEU A 1 72 ? -1.069 12.028 -4.241 1.00 92.94 72 LEU A N 1
ATOM 567 C CA . LEU A 1 72 ? -1.366 11.111 -5.350 1.00 92.94 72 LEU A CA 1
ATOM 568 C C . LEU A 1 72 ? -1.562 11.840 -6.689 1.00 92.94 72 LEU A C 1
ATOM 570 O O . LEU A 1 72 ? -1.054 11.390 -7.715 1.00 92.94 72 LEU A O 1
ATOM 574 N N . ARG A 1 73 ? -2.264 12.981 -6.696 1.00 91.06 73 ARG A N 1
ATOM 575 C CA . ARG A 1 73 ? -2.455 13.790 -7.915 1.00 91.06 73 ARG A CA 1
ATOM 576 C C . ARG A 1 73 ? -1.139 14.384 -8.420 1.00 91.06 73 ARG A C 1
ATOM 578 O O . ARG A 1 73 ? -0.899 14.380 -9.625 1.00 91.06 73 ARG A O 1
ATOM 585 N N . ALA A 1 74 ? -0.287 14.867 -7.516 1.00 90.94 74 ALA A N 1
ATOM 586 C CA . ALA A 1 74 ? 1.026 15.405 -7.867 1.00 90.94 74 ALA A CA 1
ATOM 587 C C . ALA A 1 74 ? 1.923 14.327 -8.495 1.00 90.94 74 ALA A C 1
ATOM 589 O O . ALA A 1 74 ? 2.529 14.566 -9.539 1.00 90.94 74 ALA A O 1
ATO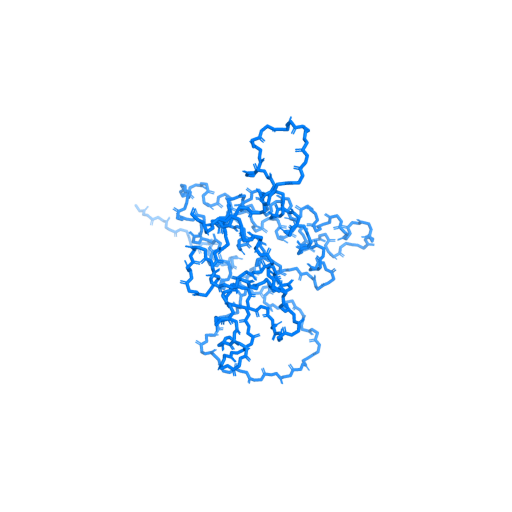M 590 N N . TYR A 1 75 ? 1.930 13.119 -7.920 1.00 91.88 75 TYR A N 1
ATOM 591 C CA . TYR A 1 75 ? 2.605 11.962 -8.506 1.00 91.88 75 TYR A CA 1
ATOM 592 C C . TYR A 1 75 ? 2.089 11.662 -9.919 1.00 91.88 75 TYR A C 1
ATOM 594 O O . TYR A 1 75 ? 2.880 11.572 -10.853 1.00 91.88 75 TYR A O 1
ATOM 602 N N . GLN A 1 76 ? 0.770 11.575 -10.109 1.00 88.50 76 GLN A N 1
ATOM 603 C CA . GLN A 1 76 ? 0.188 11.307 -11.429 1.00 88.50 76 GLN A CA 1
ATOM 604 C C . GLN A 1 76 ? 0.605 12.350 -12.469 1.00 88.50 76 GLN A C 1
ATOM 606 O O . GLN A 1 76 ? 1.047 11.977 -13.555 1.00 88.50 76 GLN A O 1
ATOM 611 N N . ALA A 1 77 ? 0.540 13.639 -12.129 1.00 87.88 77 ALA A N 1
ATOM 612 C CA . ALA A 1 77 ? 0.992 14.706 -13.018 1.00 87.88 77 ALA A CA 1
ATOM 613 C C . ALA A 1 77 ? 2.477 14.539 -13.387 1.00 87.88 77 ALA A C 1
ATOM 615 O O . ALA A 1 77 ? 2.825 14.563 -14.567 1.00 87.88 77 ALA A O 1
ATOM 616 N N . ALA A 1 78 ? 3.341 14.258 -12.408 1.00 85.88 78 ALA A N 1
ATOM 617 C CA . ALA A 1 78 ? 4.768 14.042 -12.641 1.00 85.88 78 ALA A CA 1
ATOM 618 C C . ALA A 1 78 ? 5.059 12.814 -13.526 1.00 85.88 78 ALA A C 1
ATOM 620 O O . ALA A 1 78 ? 5.986 12.847 -14.332 1.00 85.88 78 ALA A O 1
ATOM 621 N N . THR A 1 79 ? 4.246 11.752 -13.444 1.00 81.62 79 THR A N 1
ATOM 622 C CA . THR A 1 79 ? 4.407 10.570 -14.314 1.00 81.62 79 THR A CA 1
ATOM 623 C C . THR A 1 79 ? 4.069 10.838 -15.783 1.00 81.62 79 THR A C 1
ATOM 625 O O . THR A 1 79 ? 4.574 10.137 -16.663 1.00 81.62 79 THR A O 1
ATOM 628 N N . THR A 1 80 ? 3.243 11.852 -16.064 1.00 76.06 80 THR A N 1
ATOM 629 C CA . THR A 1 80 ? 2.855 12.227 -17.434 1.00 76.06 80 THR A CA 1
ATOM 630 C C . THR A 1 80 ? 3.857 13.150 -18.128 1.00 76.06 80 THR A C 1
ATOM 632 O O . THR A 1 80 ? 3.854 13.225 -19.355 1.00 76.06 80 THR A O 1
ATOM 635 N N . THR A 1 81 ? 4.746 13.805 -17.378 1.00 67.12 81 THR A N 1
ATOM 636 C CA . THR A 1 81 ? 5.708 14.774 -17.919 1.00 67.12 81 THR A CA 1
ATOM 637 C C . THR A 1 81 ? 6.974 14.079 -18.447 1.00 67.12 81 THR A C 1
ATOM 639 O O . THR A 1 81 ? 7.517 13.156 -17.840 1.00 67.12 81 THR A O 1
ATOM 642 N N . THR A 1 82 ? 7.444 14.509 -19.617 1.00 55.41 82 THR A N 1
ATOM 643 C CA . THR A 1 82 ? 8.361 13.791 -20.526 1.00 55.41 82 THR A CA 1
ATOM 644 C C . THR A 1 82 ? 9.859 13.844 -20.157 1.00 55.41 82 THR A C 1
ATOM 646 O O . THR A 1 82 ? 10.704 13.802 -21.046 1.00 55.41 82 THR A O 1
ATOM 649 N N . GLY A 1 83 ? 10.220 13.931 -18.870 1.00 61.06 83 GLY A N 1
ATOM 650 C CA . GLY A 1 83 ? 11.618 13.987 -18.405 1.00 61.06 83 GLY A CA 1
ATOM 651 C C . GLY A 1 83 ? 12.035 12.728 -17.638 1.00 61.06 83 GLY A C 1
ATOM 652 O O . GLY A 1 83 ? 11.428 12.395 -16.623 1.00 61.06 83 GLY A O 1
ATOM 653 N N . GLN A 1 84 ? 13.068 12.021 -18.103 1.00 57.62 84 GLN A N 1
ATOM 654 C CA . GLN A 1 84 ? 13.508 10.737 -17.534 1.00 57.62 84 GLN A CA 1
ATOM 655 C C . GLN A 1 84 ? 14.033 10.871 -16.089 1.00 57.62 84 GLN A C 1
ATOM 657 O O . GLN A 1 84 ? 13.731 10.020 -15.254 1.00 57.62 84 GLN A O 1
ATOM 662 N N . ASP A 1 85 ? 14.688 11.990 -15.763 1.00 55.94 85 ASP A N 1
ATOM 663 C CA . ASP A 1 85 ? 15.193 12.288 -14.412 1.00 55.94 85 ASP A CA 1
ATOM 664 C C . ASP A 1 85 ? 14.080 12.696 -13.430 1.00 55.94 85 ASP A C 1
ATOM 666 O O . ASP A 1 85 ? 14.144 12.407 -12.234 1.00 55.94 85 ASP A O 1
ATOM 670 N N . ALA A 1 86 ? 12.995 13.295 -13.935 1.00 58.00 86 ALA A N 1
ATOM 671 C CA . ALA A 1 86 ? 11.821 13.653 -13.135 1.00 58.00 86 ALA A CA 1
ATOM 672 C C . ALA A 1 86 ? 10.982 12.424 -12.735 1.00 58.00 86 ALA A C 1
ATOM 674 O O . ALA A 1 86 ? 10.307 12.435 -11.702 1.00 58.00 86 ALA A O 1
ATOM 675 N N . ARG A 1 87 ? 11.037 11.348 -13.534 1.00 60.78 87 ARG A N 1
ATOM 676 C CA . ARG A 1 87 ? 10.261 10.119 -13.306 1.00 60.78 87 ARG A CA 1
ATOM 677 C C . ARG A 1 87 ? 10.719 9.325 -12.095 1.00 60.78 87 ARG A C 1
ATOM 679 O O . ARG A 1 87 ? 9.867 8.757 -11.422 1.00 60.78 87 ARG A O 1
ATOM 686 N N . ASN A 1 88 ? 12.017 9.295 -11.802 1.00 63.38 88 ASN A N 1
ATOM 687 C CA . ASN A 1 88 ? 12.484 8.608 -10.602 1.00 63.38 88 ASN A CA 1
ATOM 688 C C . ASN A 1 88 ? 12.116 9.433 -9.367 1.00 63.38 88 ASN A C 1
ATOM 690 O O . ASN A 1 88 ? 11.334 8.945 -8.566 1.00 63.38 88 ASN A O 1
ATOM 694 N N . ASN A 1 89 ? 12.487 10.719 -9.328 1.00 83.25 89 ASN A N 1
ATOM 695 C CA . ASN A 1 89 ? 12.243 11.621 -8.193 1.00 83.25 89 ASN A CA 1
ATOM 696 C C . ASN A 1 89 ? 10.764 11.698 -7.747 1.00 83.25 89 ASN A C 1
ATOM 698 O O . ASN A 1 89 ? 10.463 11.859 -6.565 1.00 83.25 89 ASN A O 1
ATOM 702 N N . CYS A 1 90 ? 9.803 11.532 -8.665 1.00 89.12 90 CYS A N 1
ATOM 703 C CA . CYS A 1 90 ? 8.386 11.543 -8.290 1.00 89.12 90 CYS A CA 1
ATOM 704 C C . CYS A 1 90 ? 8.001 10.424 -7.302 1.00 89.12 90 CYS A C 1
ATOM 706 O O . CYS A 1 90 ? 7.035 10.580 -6.553 1.00 89.12 90 CYS A O 1
ATOM 708 N N . VAL A 1 91 ? 8.753 9.318 -7.276 1.00 91.12 91 VAL A N 1
ATOM 709 C CA . VAL A 1 91 ? 8.541 8.199 -6.354 1.00 91.12 91 VAL A CA 1
ATOM 710 C C . VAL A 1 91 ? 9.043 8.547 -4.959 1.00 91.12 91 VAL A C 1
ATOM 712 O O . VAL A 1 91 ? 8.314 8.328 -3.995 1.00 91.12 91 VAL A O 1
ATOM 715 N N . GLU A 1 92 ? 10.242 9.120 -4.840 1.00 92.00 92 GLU A N 1
ATOM 716 C CA . GLU A 1 92 ? 10.804 9.589 -3.570 1.00 92.00 92 GLU A CA 1
ATOM 717 C C . GLU A 1 92 ? 9.951 10.701 -2.952 1.00 92.00 92 GLU A C 1
ATOM 719 O O . GLU A 1 92 ? 9.659 10.650 -1.758 1.00 92.00 92 GLU A O 1
ATOM 724 N N . VAL A 1 93 ? 9.493 11.666 -3.759 1.00 93.12 93 VAL A N 1
ATOM 725 C CA . VAL A 1 93 ? 8.609 12.746 -3.289 1.00 93.12 93 VAL A CA 1
ATOM 726 C C . VAL A 1 93 ? 7.284 12.180 -2.781 1.00 93.12 93 VAL A C 1
ATOM 728 O O . VAL A 1 93 ? 6.846 12.531 -1.685 1.00 93.12 93 VAL A O 1
ATOM 731 N N . LEU A 1 94 ? 6.656 11.272 -3.540 1.00 94.94 94 LEU A N 1
ATOM 732 C CA . LEU A 1 94 ? 5.423 10.622 -3.097 1.00 94.94 94 LEU A CA 1
ATOM 733 C C . LEU A 1 94 ? 5.649 9.837 -1.802 1.00 94.94 94 LEU A C 1
ATOM 735 O O . LEU A 1 94 ? 4.846 9.937 -0.878 1.00 94.94 94 LEU A O 1
ATOM 739 N N . PHE A 1 95 ? 6.732 9.063 -1.733 1.00 94.31 95 PHE A N 1
ATOM 740 C CA . PHE A 1 95 ? 7.082 8.298 -0.545 1.00 94.31 95 PHE A CA 1
ATOM 741 C C . PHE A 1 95 ? 7.251 9.202 0.677 1.00 94.31 95 PHE A C 1
ATOM 743 O O . PHE A 1 95 ? 6.671 8.901 1.713 1.00 94.31 95 PHE A O 1
ATOM 750 N N . GLY A 1 96 ? 7.971 10.321 0.559 1.00 93.75 96 GLY A N 1
ATOM 751 C CA . GLY A 1 96 ? 8.150 11.270 1.659 1.00 93.75 96 GLY A CA 1
ATOM 752 C C . GLY A 1 96 ? 6.825 11.830 2.182 1.00 93.75 96 GLY A C 1
ATOM 753 O O . GLY A 1 96 ? 6.599 11.851 3.391 1.00 93.75 96 GLY A O 1
ATOM 754 N N . GLU A 1 97 ? 5.914 12.210 1.282 1.00 94.81 97 GLU A N 1
ATOM 755 C CA . GLU A 1 97 ? 4.585 12.710 1.656 1.00 94.81 97 GLU A CA 1
ATOM 756 C C . GLU A 1 97 ? 3.720 11.639 2.331 1.00 94.81 97 GLU A C 1
ATOM 758 O O . GLU A 1 97 ? 3.081 11.907 3.349 1.00 94.81 97 GLU A O 1
ATOM 763 N N . LEU A 1 98 ? 3.700 10.417 1.791 1.00 94.50 98 LEU A N 1
ATOM 764 C CA . LEU A 1 98 ? 2.928 9.322 2.379 1.00 94.50 98 LEU A CA 1
ATOM 765 C C . LEU A 1 98 ? 3.531 8.852 3.705 1.00 94.50 98 LEU A C 1
ATOM 767 O O . LEU A 1 98 ? 2.787 8.562 4.635 1.00 94.50 98 LEU A O 1
ATOM 771 N N . ASN A 1 99 ? 4.857 8.819 3.823 1.00 93.44 99 ASN A N 1
ATOM 772 C CA . ASN A 1 99 ? 5.537 8.476 5.065 1.00 93.44 99 ASN A CA 1
ATOM 773 C C . ASN A 1 99 ? 5.227 9.496 6.168 1.00 93.44 99 ASN A C 1
ATOM 775 O O . ASN A 1 99 ? 4.940 9.112 7.291 1.00 93.44 99 ASN A O 1
ATOM 779 N N . ALA A 1 100 ? 5.187 10.792 5.845 1.00 91.69 100 ALA A N 1
ATOM 780 C CA . ALA A 1 100 ? 4.785 11.820 6.806 1.00 91.69 100 ALA A CA 1
ATOM 781 C C . ALA A 1 100 ? 3.327 11.661 7.283 1.00 91.69 100 ALA A C 1
ATOM 783 O O . ALA A 1 100 ? 3.004 12.030 8.410 1.00 91.69 100 ALA A O 1
ATOM 784 N N . LEU A 1 101 ? 2.446 11.116 6.439 1.00 91.88 101 LEU A N 1
ATOM 785 C CA . LEU A 1 101 ? 1.047 10.840 6.783 1.00 91.88 101 LEU A CA 1
ATOM 786 C C . LEU A 1 101 ? 0.854 9.532 7.561 1.00 91.88 101 LEU A C 1
ATOM 788 O O . LEU A 1 101 ? -0.113 9.412 8.309 1.00 91.88 101 LEU A O 1
ATOM 792 N N . PHE A 1 102 ? 1.749 8.563 7.372 1.00 89.50 102 PHE A N 1
ATOM 793 C CA . PHE A 1 102 ? 1.668 7.213 7.930 1.00 89.50 102 PHE A CA 1
ATOM 794 C C . PHE A 1 102 ? 2.926 6.853 8.729 1.00 89.50 102 PHE A C 1
ATOM 796 O O . PHE A 1 102 ? 3.385 5.717 8.658 1.00 89.50 102 PHE A O 1
ATOM 803 N N . HIS A 1 103 ? 3.488 7.817 9.463 1.00 80.56 103 HIS A N 1
ATOM 804 C CA . HIS A 1 103 ? 4.760 7.646 10.175 1.00 80.56 103 HIS A CA 1
ATOM 805 C C . HIS A 1 103 ? 4.671 6.677 11.361 1.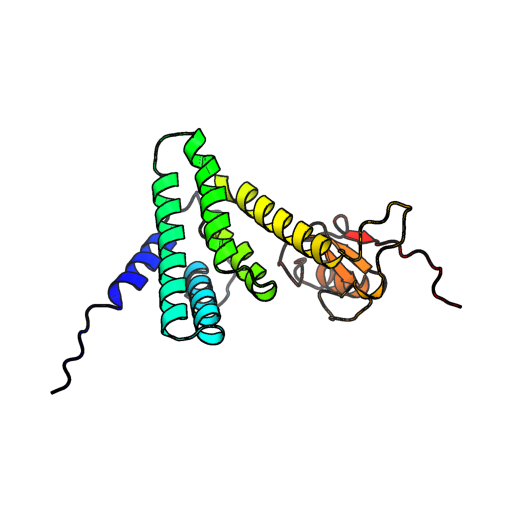00 80.56 103 HIS A C 1
ATOM 807 O O . HIS A 1 103 ? 5.693 6.257 11.895 1.00 80.56 103 HIS A O 1
ATOM 813 N N . GLU A 1 104 ? 3.454 6.382 11.822 1.00 77.38 104 GLU A N 1
ATOM 814 C CA . GLU A 1 104 ? 3.231 5.458 12.926 1.00 77.38 104 GLU A CA 1
ATOM 815 C C . GLU A 1 104 ? 3.431 4.005 12.462 1.00 77.38 104 GLU A C 1
ATOM 817 O O . GLU A 1 104 ? 2.943 3.635 11.384 1.00 77.38 104 GLU A O 1
ATOM 822 N N . PRO A 1 105 ? 4.068 3.141 13.272 1.00 69.50 105 PRO A N 1
ATOM 823 C CA . PRO A 1 105 ? 4.324 1.748 12.914 1.00 69.50 105 PRO A CA 1
ATOM 824 C C . PRO A 1 105 ? 3.077 0.969 12.475 1.00 69.50 105 PRO A C 1
ATOM 826 O O . PRO A 1 105 ? 3.126 0.182 11.528 1.00 69.50 105 PRO A O 1
ATOM 829 N N . GLU A 1 106 ? 1.928 1.219 13.103 1.00 73.25 106 GLU A N 1
ATOM 830 C CA . GLU A 1 106 ? 0.654 0.582 12.757 1.00 73.25 106 GLU A CA 1
ATOM 831 C C . GLU A 1 106 ? 0.099 1.066 11.409 1.00 73.25 106 GLU A C 1
ATOM 833 O O . GLU A 1 106 ? -0.699 0.374 10.770 1.00 73.25 106 GLU A O 1
ATOM 838 N N . ALA A 1 107 ? 0.520 2.251 10.960 1.00 79.00 107 ALA A N 1
ATOM 839 C CA . ALA A 1 107 ? 0.143 2.853 9.688 1.00 79.00 107 ALA A CA 1
ATOM 840 C C . ALA A 1 107 ? 1.089 2.460 8.539 1.00 79.00 107 ALA A C 1
ATOM 842 O O . ALA A 1 107 ? 0.713 2.598 7.373 1.00 79.00 107 ALA A O 1
ATOM 843 N N . HIS A 1 108 ? 2.264 1.881 8.819 1.00 81.50 108 HIS A N 1
ATOM 844 C CA . HIS A 1 108 ? 3.207 1.426 7.787 1.00 81.50 108 HIS A CA 1
ATOM 845 C C . HIS A 1 108 ? 2.601 0.400 6.816 1.00 81.50 108 HIS A C 1
ATOM 847 O O . HIS A 1 108 ? 3.001 0.312 5.649 1.00 81.50 108 HIS A O 1
ATOM 853 N N . LYS A 1 109 ? 1.589 -0.360 7.253 1.00 80.69 109 LYS A N 1
ATOM 854 C CA . LYS A 1 109 ? 0.835 -1.231 6.346 1.00 80.69 109 LYS A CA 1
ATOM 855 C C . LYS A 1 109 ? 0.063 -0.430 5.290 1.00 80.69 109 LYS A C 1
ATOM 857 O O . LYS A 1 109 ? 0.043 -0.820 4.131 1.00 80.69 109 LYS A O 1
ATOM 862 N N . LEU A 1 110 ? -0.512 0.718 5.650 1.00 86.38 110 LEU A N 1
ATOM 863 C CA . LEU A 1 110 ? -1.160 1.618 4.689 1.00 86.38 110 LEU A CA 1
ATOM 864 C C . LEU A 1 110 ? -0.130 2.258 3.752 1.00 86.38 110 LEU A C 1
ATOM 866 O O . LEU A 1 110 ? -0.361 2.349 2.546 1.00 86.38 110 LEU A O 1
ATOM 870 N N . LEU A 1 111 ? 1.040 2.631 4.275 1.00 88.81 111 LEU A N 1
ATOM 871 C CA . LEU A 1 111 ? 2.140 3.138 3.454 1.00 88.81 111 LEU A CA 1
ATOM 872 C C . LEU A 1 111 ? 2.566 2.115 2.388 1.00 88.81 111 LEU A C 1
ATOM 874 O O . LEU A 1 111 ? 2.619 2.442 1.206 1.00 88.81 111 LEU A O 1
ATOM 878 N N . THR A 1 112 ? 2.803 0.864 2.784 1.00 85.44 112 THR A N 1
ATOM 879 C CA . THR A 1 112 ? 3.214 -0.211 1.863 1.00 85.44 112 THR A CA 1
ATOM 880 C C . THR A 1 112 ? 2.121 -0.584 0.859 1.00 85.44 112 THR A C 1
ATOM 882 O O . THR A 1 112 ? 2.406 -0.716 -0.334 1.00 85.44 112 THR A O 1
ATOM 885 N N . ASP A 1 113 ? 0.865 -0.682 1.300 1.00 84.50 113 ASP A N 1
ATOM 886 C CA . ASP A 1 113 ? -0.285 -1.012 0.447 1.00 84.50 113 ASP A CA 1
ATOM 887 C C . ASP A 1 113 ? -0.623 0.123 -0.556 1.00 84.50 113 ASP A C 1
ATOM 889 O O . ASP A 1 113 ? -1.244 -0.128 -1.595 1.00 84.50 113 ASP A O 1
ATOM 893 N N . SER A 1 114 ? -0.127 1.353 -0.338 1.00 86.50 114 SER A N 1
ATOM 894 C CA . SER A 1 114 ? -0.265 2.481 -1.282 1.00 86.50 114 SER A CA 1
ATOM 895 C C . SER A 1 114 ? 0.388 2.220 -2.647 1.00 86.50 114 SER A C 1
ATOM 897 O O . SER A 1 114 ? 0.047 2.878 -3.632 1.00 86.50 114 SER A O 1
ATOM 899 N N . VAL A 1 115 ? 1.260 1.208 -2.751 1.00 86.69 115 VAL A N 1
ATOM 900 C CA . VAL A 1 115 ? 1.856 0.738 -4.015 1.00 86.69 115 VAL A CA 1
ATOM 901 C C . VAL A 1 115 ? 0.809 0.419 -5.097 1.00 86.69 115 VAL A C 1
ATOM 903 O O . VAL A 1 115 ? 1.117 0.458 -6.291 1.00 86.69 115 VAL A O 1
ATOM 906 N N . CYS A 1 116 ? -0.441 0.136 -4.709 1.00 81.25 116 CYS A N 1
ATOM 907 C CA . CYS A 1 116 ? -1.534 -0.135 -5.641 1.00 81.25 116 CYS A CA 1
ATOM 908 C C . CYS A 1 116 ? -1.870 1.048 -6.572 1.00 81.25 116 CYS A C 1
ATOM 910 O O . CYS A 1 116 ? -2.327 0.807 -7.690 1.00 81.25 116 CYS A O 1
ATOM 912 N N . PHE A 1 117 ? -1.578 2.292 -6.174 1.00 84.50 117 PHE A N 1
ATOM 913 C CA . PHE A 1 117 ? -1.813 3.490 -6.995 1.00 84.50 117 PHE A CA 1
ATOM 914 C C . PHE A 1 117 ? -0.661 3.834 -7.940 1.00 84.50 117 PHE A C 1
ATOM 916 O O . PHE A 1 117 ? -0.794 4.728 -8.777 1.00 84.50 117 PHE A O 1
ATOM 923 N N . LEU A 1 118 ? 0.479 3.154 -7.807 1.00 87.88 118 LEU A N 1
ATOM 924 C CA . LEU A 1 118 ? 1.680 3.483 -8.562 1.00 87.88 118 LEU A CA 1
ATOM 925 C C . LEU A 1 118 ? 1.710 2.773 -9.915 1.00 87.88 118 LEU A C 1
ATOM 927 O O . LEU A 1 118 ? 1.321 1.603 -10.060 1.00 87.88 118 LEU A O 1
ATOM 931 N N . HIS A 1 119 ? 2.276 3.479 -10.895 1.00 86.44 119 HIS A N 1
ATOM 932 C CA . HIS A 1 119 ? 2.621 2.924 -12.196 1.00 86.44 119 HIS A CA 1
ATOM 933 C C . HIS A 1 119 ? 3.560 1.714 -12.019 1.00 86.44 119 HIS A C 1
ATOM 935 O O . HIS A 1 119 ? 4.485 1.796 -11.206 1.00 86.44 119 HIS A O 1
ATOM 941 N N . PRO A 1 120 ? 3.390 0.604 -12.770 1.00 83.19 120 PRO A N 1
ATOM 942 C CA . PRO A 1 120 ? 4.175 -0.621 -12.581 1.00 83.19 120 PRO A CA 1
ATOM 943 C C . PRO A 1 120 ? 5.693 -0.411 -12.532 1.00 83.19 120 PRO A C 1
ATOM 945 O O . PRO A 1 120 ? 6.357 -0.998 -11.682 1.00 83.19 120 PRO A O 1
ATOM 948 N N . ALA A 1 121 ? 6.223 0.480 -13.376 1.00 84.19 121 ALA A N 1
ATOM 949 C CA . ALA A 1 121 ? 7.651 0.810 -13.415 1.00 84.19 121 ALA A CA 1
ATOM 950 C C . ALA A 1 121 ? 8.188 1.424 -12.105 1.00 84.19 121 ALA A C 1
ATOM 952 O O . ALA A 1 121 ? 9.375 1.331 -11.827 1.00 84.19 121 ALA A O 1
ATOM 953 N N . HIS A 1 122 ? 7.328 2.045 -11.295 1.00 86.31 122 HIS A N 1
ATOM 954 C CA . HIS A 1 122 ? 7.711 2.770 -10.078 1.00 86.31 122 HIS A CA 1
ATOM 955 C C . HIS A 1 122 ? 7.527 1.927 -8.806 1.00 86.31 122 HIS A C 1
ATOM 957 O O . HIS A 1 122 ? 7.971 2.318 -7.728 1.00 86.31 122 HIS A O 1
ATOM 963 N N . ARG A 1 123 ? 6.885 0.755 -8.917 1.00 86.25 123 ARG A N 1
ATOM 964 C CA . ARG A 1 123 ? 6.536 -0.083 -7.761 1.00 86.25 123 ARG A CA 1
ATOM 965 C C . ARG A 1 123 ? 7.760 -0.640 -7.046 1.00 86.25 123 ARG A C 1
ATOM 967 O O . ARG A 1 123 ? 7.796 -0.565 -5.826 1.00 86.25 123 ARG A O 1
ATOM 974 N N . SER A 1 124 ? 8.758 -1.142 -7.786 1.00 83.75 124 SER A N 1
ATOM 975 C CA . SER A 1 124 ? 9.988 -1.690 -7.179 1.00 83.75 124 SER A CA 1
ATOM 976 C C . SER A 1 124 ? 10.654 -0.652 -6.286 1.00 83.75 124 SER A C 1
ATOM 978 O O . SER A 1 124 ? 10.874 -0.896 -5.103 1.00 83.75 124 SER A O 1
ATOM 980 N N . ARG A 1 125 ? 10.856 0.552 -6.832 1.00 88.44 125 ARG A N 1
ATOM 981 C CA . ARG A 1 125 ? 11.511 1.646 -6.123 1.00 88.44 125 ARG A CA 1
ATOM 982 C C . ARG A 1 125 ? 10.747 2.071 -4.869 1.00 88.44 125 ARG A C 1
ATOM 984 O O . ARG A 1 125 ? 11.341 2.228 -3.810 1.00 88.44 125 ARG A O 1
ATOM 991 N N . PHE A 1 126 ? 9.426 2.206 -4.958 1.00 89.50 126 PHE A N 1
ATOM 992 C CA . PHE A 1 126 ? 8.601 2.551 -3.799 1.00 89.50 126 PHE A CA 1
ATOM 993 C C . PHE A 1 126 ? 8.636 1.467 -2.711 1.00 89.50 126 PHE A C 1
ATOM 995 O O . PHE A 1 126 ? 8.746 1.770 -1.524 1.00 89.50 126 PHE A O 1
ATOM 1002 N N . THR A 1 127 ? 8.583 0.191 -3.107 1.00 86.38 127 THR A N 1
ATOM 1003 C CA . THR A 1 127 ? 8.703 -0.937 -2.177 1.00 86.38 127 THR A CA 1
ATOM 1004 C C . THR A 1 127 ? 10.072 -0.963 -1.493 1.00 86.38 127 THR A C 1
ATOM 1006 O O . THR A 1 127 ? 10.133 -1.208 -0.291 1.00 86.38 127 THR A O 1
ATOM 1009 N N . GLU A 1 128 ? 11.157 -0.668 -2.211 1.00 86.69 128 GLU A N 1
ATOM 1010 C CA . GLU A 1 128 ? 12.502 -0.552 -1.633 1.00 86.69 128 GLU A CA 1
ATOM 1011 C C . GLU A 1 128 ? 12.581 0.547 -0.567 1.00 86.69 128 GLU A C 1
ATOM 1013 O O . GLU A 1 128 ? 13.148 0.308 0.499 1.00 86.69 128 GLU A O 1
ATOM 1018 N N . LEU A 1 129 ? 11.979 1.717 -0.818 1.00 89.25 129 LEU A N 1
ATOM 1019 C CA . LEU A 1 129 ? 11.924 2.822 0.147 1.00 89.25 129 LEU A CA 1
ATOM 1020 C C . LEU A 1 129 ? 11.153 2.428 1.414 1.00 89.25 129 LEU A C 1
ATOM 1022 O O . LEU A 1 129 ? 11.642 2.636 2.522 1.00 89.25 129 LEU A O 1
ATOM 1026 N N . CYS A 1 130 ? 9.997 1.772 1.264 1.00 87.94 130 CYS A N 1
ATOM 1027 C CA . CYS A 1 130 ? 9.233 1.269 2.408 1.00 87.94 130 CYS A CA 1
ATOM 1028 C C . CYS A 1 130 ? 10.021 0.223 3.213 1.00 87.94 130 CYS A C 1
ATOM 1030 O O . CYS A 1 130 ? 9.996 0.230 4.439 1.00 87.94 130 CYS A O 1
ATOM 1032 N N . GLN A 1 131 ? 10.745 -0.677 2.540 1.00 83.94 131 GLN A N 1
ATOM 1033 C CA . GLN A 1 131 ? 11.587 -1.668 3.216 1.00 83.94 131 GLN A CA 1
ATOM 1034 C C . GLN A 1 131 ? 12.782 -1.031 3.928 1.00 83.94 131 GLN A C 1
ATOM 1036 O O . GLN A 1 131 ? 13.162 -1.500 4.997 1.00 83.94 131 GLN A O 1
ATOM 1041 N N . ALA A 1 132 ? 13.395 -0.003 3.337 1.00 83.31 132 ALA A N 1
ATOM 1042 C CA . ALA A 1 132 ? 14.486 0.736 3.962 1.00 83.31 132 ALA A CA 1
ATOM 1043 C C . ALA A 1 132 ? 14.013 1.424 5.244 1.00 83.31 132 ALA A C 1
ATOM 1045 O O . ALA A 1 132 ? 14.624 1.209 6.284 1.00 83.31 132 ALA A O 1
ATOM 1046 N N . LEU A 1 133 ? 12.872 2.116 5.185 1.00 82.00 133 LEU A N 1
ATOM 1047 C CA . LEU A 1 133 ? 12.240 2.721 6.354 1.00 82.00 133 LEU A CA 1
ATOM 1048 C C . LEU A 1 133 ? 12.014 1.698 7.464 1.00 82.00 133 LEU A C 1
ATOM 1050 O O . LEU A 1 133 ? 12.473 1.917 8.575 1.00 82.00 133 LEU A O 1
ATOM 1054 N N . LEU A 1 134 ? 11.374 0.564 7.153 1.00 75.88 134 LEU A N 1
ATOM 1055 C CA . LEU A 1 134 ? 11.116 -0.481 8.144 1.00 75.88 134 LEU A CA 1
ATOM 1056 C C . LEU A 1 134 ? 12.419 -1.007 8.759 1.00 75.88 134 LEU A C 1
ATOM 1058 O O . LEU A 1 134 ? 12.511 -1.129 9.975 1.00 75.88 134 LEU A O 1
ATOM 1062 N N . ARG A 1 135 ? 13.454 -1.266 7.944 1.00 72.56 135 ARG A N 1
ATOM 1063 C CA . ARG A 1 135 ? 14.777 -1.677 8.449 1.00 72.56 135 ARG A CA 1
ATOM 1064 C C . ARG A 1 135 ? 15.389 -0.641 9.387 1.00 72.56 135 ARG A C 1
ATOM 1066 O O . ARG A 1 135 ? 16.030 -1.034 10.357 1.00 72.56 135 ARG A O 1
ATOM 1073 N N . ASP A 1 136 ? 15.214 0.643 9.099 1.00 67.94 136 ASP A N 1
ATOM 1074 C CA . ASP A 1 136 ? 15.756 1.716 9.925 1.00 67.94 136 ASP A CA 1
ATOM 1075 C C . ASP A 1 136 ? 14.944 1.901 11.213 1.00 6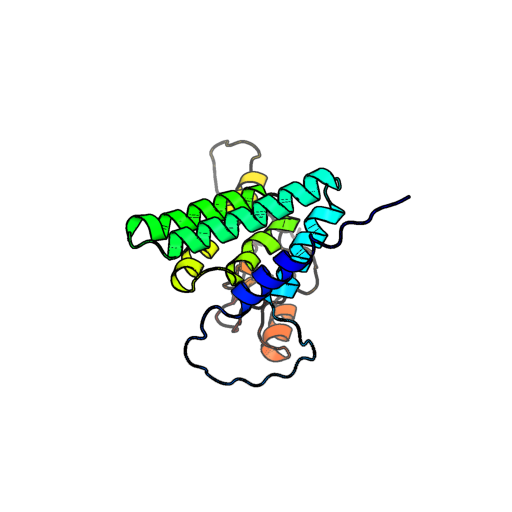7.94 136 ASP A C 1
ATOM 1077 O O . ASP A 1 136 ? 15.547 2.085 12.264 1.00 67.94 136 ASP A O 1
ATOM 1081 N N . THR A 1 137 ? 13.617 1.714 11.194 1.00 59.81 137 THR A N 1
ATOM 1082 C CA . THR A 1 137 ? 12.798 1.698 12.422 1.00 59.81 137 THR A CA 1
ATOM 1083 C C . THR A 1 137 ? 13.244 0.579 13.372 1.00 59.81 137 THR A C 1
ATOM 1085 O O . THR A 1 137 ? 13.444 0.827 14.559 1.00 59.81 137 THR A O 1
ATOM 1088 N N . PHE A 1 138 ? 13.528 -0.621 12.845 1.00 51.78 138 PHE A N 1
ATOM 1089 C CA . PHE A 1 138 ? 14.056 -1.742 13.640 1.00 51.78 138 PHE A CA 1
ATOM 1090 C C . PHE A 1 138 ? 15.505 -1.536 14.114 1.00 51.78 138 PHE A C 1
ATOM 1092 O O . PHE A 1 138 ? 15.909 -2.105 15.126 1.00 51.78 138 PHE A O 1
ATOM 1099 N N . LYS A 1 139 ? 16.304 -0.711 13.422 1.00 47.19 139 LYS A N 1
ATOM 1100 C CA . LYS A 1 139 ? 17.634 -0.300 13.906 1.00 47.19 139 LYS A CA 1
ATOM 1101 C C . LYS A 1 139 ? 17.549 0.785 14.979 1.00 47.19 139 LYS A C 1
ATOM 1103 O O . LYS A 1 139 ? 18.366 0.782 15.895 1.00 47.19 139 LYS A O 1
ATOM 1108 N N . SER A 1 140 ? 16.584 1.697 14.885 1.00 40.00 140 SER A N 1
ATOM 1109 C CA . SER A 1 140 ? 16.402 2.809 15.827 1.00 40.00 140 SER A CA 1
ATOM 1110 C C . SER A 1 140 ? 15.783 2.391 17.163 1.00 40.00 140 SER A C 1
ATOM 1112 O O . SER A 1 140 ? 16.052 3.033 18.171 1.00 40.00 140 SER A O 1
ATOM 1114 N N . GLU A 1 141 ? 15.066 1.269 17.238 1.00 40.09 141 GLU A N 1
ATOM 1115 C CA . GLU A 1 141 ? 14.741 0.646 18.536 1.00 40.09 141 GLU A CA 1
ATOM 1116 C C . GLU A 1 141 ? 15.948 -0.062 19.185 1.00 40.09 141 GLU A C 1
ATOM 1118 O O . GLU A 1 141 ? 15.880 -0.466 20.341 1.00 40.09 141 GLU A O 1
ATOM 1123 N N . THR A 1 142 ? 17.093 -0.141 18.489 1.00 39.00 142 THR A 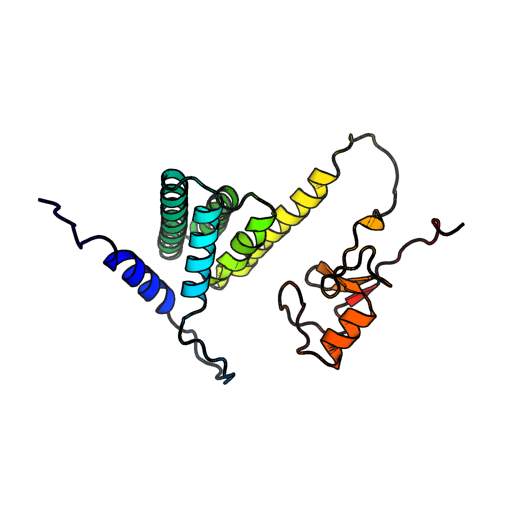N 1
ATOM 1124 C CA . THR A 1 142 ? 18.365 -0.670 19.020 1.00 39.00 142 THR A CA 1
ATOM 1125 C C . THR A 1 142 ? 19.339 0.439 19.460 1.00 39.00 142 THR A C 1
ATOM 1127 O O . THR A 1 142 ? 20.498 0.166 19.760 1.00 39.00 142 THR A O 1
ATOM 1130 N N . THR A 1 143 ? 18.917 1.707 19.573 1.00 35.03 143 THR A N 1
ATOM 1131 C CA . THR A 1 143 ? 19.743 2.736 20.241 1.00 35.03 143 THR A CA 1
ATOM 1132 C C . THR A 1 143 ? 19.610 2.678 21.763 1.00 35.03 143 THR A C 1
ATOM 1134 O O . THR A 1 143 ? 19.111 3.599 22.401 1.00 35.03 143 THR A O 1
ATOM 1137 N N . ILE A 1 144 ? 20.157 1.615 22.354 1.00 38.22 144 ILE A N 1
ATOM 1138 C CA . ILE A 1 144 ? 20.956 1.782 23.568 1.00 38.22 144 ILE A CA 1
ATOM 1139 C C . ILE A 1 144 ? 22.384 1.984 23.072 1.00 38.22 144 ILE A C 1
ATOM 1141 O O . ILE A 1 144 ? 22.950 1.108 22.431 1.00 38.22 144 ILE A O 1
ATOM 1145 N N . SER A 1 145 ? 22.892 3.194 23.305 1.00 36.59 145 SER A N 1
ATOM 1146 C CA . SER A 1 145 ? 24.282 3.641 23.211 1.00 36.59 145 SER A CA 1
ATOM 1147 C C . SER A 1 145 ? 25.240 2.813 22.356 1.00 36.59 145 SER A C 1
ATOM 1149 O O . SER A 1 145 ? 25.693 1.734 22.727 1.00 36.59 145 SER A O 1
ATOM 1151 N N . ALA A 1 146 ? 25.683 3.447 21.273 1.00 37.22 146 ALA A N 1
ATOM 1152 C CA . ALA A 1 146 ? 26.923 3.127 20.597 1.00 37.22 146 ALA A CA 1
ATOM 1153 C C . ALA A 1 146 ? 28.108 3.146 21.582 1.00 37.22 146 ALA A C 1
ATOM 1155 O O . ALA A 1 146 ? 28.773 4.162 21.773 1.00 37.22 146 ALA A O 1
ATOM 1156 N N . THR A 1 147 ? 28.424 1.993 22.152 1.00 34.50 147 THR A N 1
ATOM 1157 C CA . THR A 1 147 ? 29.777 1.652 22.567 1.00 34.50 147 THR A CA 1
ATOM 1158 C C . THR A 1 147 ? 30.232 0.486 21.710 1.00 34.50 147 THR A C 1
ATOM 1160 O O . THR A 1 147 ? 29.647 -0.590 21.675 1.00 34.50 147 THR A O 1
ATOM 1163 N N . LYS A 1 148 ? 31.284 0.760 20.941 1.00 43.56 148 LYS A N 1
ATOM 1164 C CA . LYS A 1 148 ? 32.069 -0.211 20.186 1.00 43.56 148 LYS A CA 1
ATOM 1165 C C . LYS A 1 148 ? 32.291 -1.470 21.031 1.00 43.56 148 LYS A C 1
ATOM 1167 O O . LYS A 1 148 ? 32.967 -1.359 22.048 1.00 43.56 148 LYS A O 1
ATOM 1172 N N . SER A 1 149 ? 31.784 -2.629 20.611 1.00 38.09 149 SER A N 1
ATOM 1173 C CA . SER A 1 149 ? 32.501 -3.920 20.552 1.00 38.09 149 SER A CA 1
ATOM 1174 C C . SER A 1 149 ? 31.549 -5.123 20.484 1.00 38.09 149 SER A C 1
ATOM 1176 O O . SER A 1 149 ? 30.615 -5.247 21.261 1.00 38.09 149 SER A O 1
ATOM 1178 N N . ASN A 1 150 ? 31.897 -6.023 19.562 1.00 38.41 150 ASN A N 1
ATOM 1179 C CA . ASN A 1 150 ? 31.603 -7.455 19.504 1.00 38.41 150 ASN A CA 1
ATOM 1180 C C . ASN A 1 150 ? 30.161 -7.955 19.315 1.00 38.41 150 ASN A C 1
ATOM 1182 O O . ASN A 1 150 ? 29.185 -7.471 19.872 1.00 38.41 150 ASN A O 1
ATOM 1186 N N . ALA A 1 151 ? 30.091 -8.977 18.460 1.00 46.59 151 ALA A N 1
ATOM 1187 C CA . ALA A 1 151 ? 28.911 -9.724 18.075 1.00 46.59 151 ALA A CA 1
ATOM 1188 C C . ALA A 1 151 ? 28.164 -10.259 19.303 1.00 46.59 151 ALA A C 1
ATOM 1190 O O . ALA A 1 151 ? 28.668 -11.132 20.004 1.00 46.59 151 ALA A O 1
ATOM 1191 N N . SER A 1 152 ? 26.948 -9.761 19.506 1.00 38.34 152 SER A N 1
ATOM 1192 C CA . SER A 1 152 ? 26.020 -10.245 20.523 1.00 38.34 152 SER A CA 1
ATOM 1193 C C . SER A 1 152 ? 24.678 -10.521 19.854 1.00 38.34 152 SER A C 1
ATOM 1195 O O . SER A 1 152 ? 24.244 -9.788 18.967 1.00 38.34 152 SER A O 1
ATOM 1197 N N . GLN A 1 153 ? 24.105 -11.659 20.216 1.00 45.56 153 GLN A N 1
ATOM 1198 C CA . GLN A 1 153 ? 23.086 -12.417 19.498 1.00 45.56 153 GLN A CA 1
ATOM 1199 C C . GLN A 1 153 ? 21.759 -11.668 19.269 1.00 45.56 153 GLN A C 1
ATOM 1201 O O . GLN A 1 153 ? 21.424 -10.770 20.037 1.00 45.56 153 GLN A O 1
ATOM 1206 N N . PRO A 1 154 ? 20.965 -12.058 18.248 1.00 45.47 154 PRO A N 1
ATOM 1207 C CA . PRO A 1 154 ? 19.609 -11.544 18.083 1.00 45.47 154 PRO A CA 1
ATOM 1208 C C . PRO A 1 154 ? 18.746 -11.946 19.284 1.00 45.47 154 PRO A C 1
ATOM 1210 O O . PRO A 1 154 ? 18.667 -13.128 19.623 1.00 45.47 154 PRO A O 1
ATOM 1213 N N . ASP A 1 155 ? 18.109 -10.954 19.907 1.00 54.31 155 ASP A N 1
ATOM 1214 C CA . ASP A 1 155 ? 17.274 -11.133 21.091 1.00 54.31 155 ASP A CA 1
ATOM 1215 C C . ASP A 1 155 ? 16.084 -12.050 20.775 1.00 54.31 155 ASP A C 1
ATOM 1217 O O . ASP A 1 155 ? 15.205 -11.753 19.956 1.00 54.31 155 ASP A O 1
ATOM 1221 N N . LEU A 1 156 ? 16.101 -13.224 21.399 1.00 55.06 156 LEU A N 1
ATOM 1222 C CA . LEU A 1 156 ? 15.220 -14.334 21.077 1.00 55.06 156 LEU A CA 1
ATOM 1223 C C . LEU A 1 156 ? 13.756 -14.022 21.331 1.00 55.06 156 LEU A C 1
ATOM 1225 O O . LEU A 1 156 ? 12.869 -14.528 20.636 1.00 55.06 156 LEU A O 1
ATOM 1229 N N . HIS A 1 157 ? 13.524 -13.157 22.314 1.00 56.03 157 HIS A N 1
ATOM 1230 C CA . HIS A 1 157 ? 12.202 -12.745 22.718 1.00 56.03 157 HIS A CA 1
ATOM 1231 C C . HIS A 1 157 ? 11.477 -11.982 21.616 1.00 56.03 157 HIS A C 1
ATOM 1233 O O . HIS A 1 157 ? 10.262 -11.957 21.659 1.00 56.03 157 HIS A O 1
ATOM 1239 N N . LEU A 1 158 ? 12.134 -11.442 20.587 1.00 65.44 158 LEU A N 1
ATOM 1240 C CA . LEU A 1 158 ? 11.478 -10.626 19.554 1.00 65.44 158 LEU A CA 1
ATOM 1241 C C . LEU A 1 158 ? 10.938 -11.426 18.353 1.00 65.44 158 LEU A C 1
ATOM 1243 O O . LEU A 1 158 ? 10.280 -10.872 17.471 1.00 65.44 158 LEU A O 1
ATOM 1247 N N . LEU A 1 159 ? 11.173 -12.741 18.295 1.00 78.69 159 LEU A N 1
ATOM 1248 C CA . LEU A 1 159 ? 10.793 -13.569 17.145 1.00 78.69 159 LEU A CA 1
ATOM 1249 C C . LEU A 1 159 ? 9.319 -14.001 17.218 1.00 78.69 159 LEU A C 1
ATOM 1251 O O . LEU A 1 159 ? 9.023 -15.149 17.532 1.00 78.69 159 LEU A O 1
ATOM 1255 N N . CYS A 1 160 ? 8.377 -13.104 16.927 1.00 84.75 160 CYS A N 1
ATOM 1256 C CA . CYS A 1 160 ? 6.945 -13.425 16.938 1.00 84.75 160 CYS A CA 1
ATOM 1257 C C . CYS A 1 160 ? 6.508 -14.220 15.693 1.00 84.75 160 CYS A C 1
ATOM 1259 O O . CYS A 1 160 ? 6.884 -13.912 14.558 1.00 84.75 160 CYS A O 1
ATOM 1261 N N . CYS A 1 161 ? 5.683 -15.253 15.888 1.00 87.19 161 CYS A N 1
ATOM 1262 C CA . CYS A 1 161 ? 5.112 -15.998 14.773 1.00 87.19 161 CYS A CA 1
ATOM 1263 C C . CYS A 1 161 ? 3.949 -15.240 14.122 1.00 87.19 161 CYS A C 1
ATOM 1265 O O . CYS A 1 161 ? 2.870 -15.155 14.688 1.00 87.19 161 CYS A O 1
ATOM 1267 N N . SER A 1 162 ? 4.105 -14.861 12.856 1.00 87.31 162 SER A N 1
ATOM 1268 C CA . SER A 1 162 ? 3.076 -14.209 12.022 1.00 87.31 162 SER A CA 1
ATOM 1269 C C . SER A 1 162 ? 1.747 -14.959 11.836 1.00 87.31 162 SER A C 1
ATOM 1271 O O . SER A 1 162 ? 0.817 -14.404 11.253 1.00 87.31 162 SER A O 1
ATOM 1273 N N . LYS A 1 163 ? 1.652 -16.223 12.266 1.00 86.00 163 LYS A N 1
ATOM 1274 C CA . LYS A 1 163 ? 0.437 -17.038 12.146 1.00 86.00 163 LYS A CA 1
ATOM 1275 C C . LYS A 1 163 ? -0.255 -17.252 13.488 1.00 86.00 163 LYS A C 1
ATOM 1277 O O . LYS A 1 163 ? -1.438 -16.970 13.610 1.00 86.00 163 LYS A O 1
ATOM 1282 N N . CYS A 1 164 ? 0.464 -17.807 14.464 1.00 86.69 164 CYS A N 1
ATOM 1283 C CA . CYS A 1 164 ? -0.099 -18.154 15.771 1.00 86.69 164 CYS A CA 1
ATOM 1284 C C . CYS A 1 164 ? 0.201 -17.121 16.863 1.00 86.69 164 CYS A C 1
ATOM 1286 O O . CYS A 1 164 ? -0.231 -17.311 17.993 1.00 86.69 164 CYS A O 1
ATOM 1288 N N . ASN A 1 165 ? 0.950 -16.060 16.544 1.00 82.62 165 ASN A N 1
ATOM 1289 C CA . ASN A 1 165 ? 1.342 -14.973 17.446 1.00 82.62 165 ASN A CA 1
ATOM 1290 C C . ASN A 1 165 ? 2.084 -15.424 18.719 1.00 82.62 165 ASN A C 1
ATOM 1292 O O . ASN A 1 165 ? 2.183 -14.671 19.680 1.00 82.62 165 ASN A O 1
ATOM 1296 N N . ILE A 1 166 ? 2.629 -16.648 18.730 1.00 79.19 166 ILE A N 1
ATOM 1297 C CA . ILE A 1 166 ? 3.462 -17.147 19.829 1.00 79.19 166 ILE A CA 1
ATOM 1298 C C . ILE A 1 166 ? 4.828 -16.457 19.789 1.00 79.19 166 ILE A C 1
ATOM 1300 O O . ILE A 1 166 ? 5.446 -16.345 18.724 1.00 79.19 166 ILE A O 1
ATOM 1304 N N . GLN A 1 167 ? 5.298 -16.068 20.974 1.00 80.19 167 GLN A N 1
ATOM 1305 C CA . GLN A 1 167 ? 6.577 -15.417 21.220 1.00 80.19 167 GLN A CA 1
ATOM 1306 C C . GLN A 1 167 ? 7.315 -16.146 22.366 1.00 80.19 167 GLN A C 1
ATOM 1308 O O . GLN A 1 167 ? 6.741 -16.292 23.446 1.00 80.19 167 GLN A O 1
ATOM 1313 N N . PRO A 1 168 ? 8.554 -16.627 22.154 1.00 74.75 168 PRO A N 1
ATOM 1314 C CA . PRO A 1 168 ? 9.232 -16.730 20.864 1.00 74.75 168 PRO A CA 1
ATOM 1315 C C . PRO A 1 168 ? 8.609 -17.822 19.977 1.00 74.75 168 PRO A C 1
ATOM 1317 O O . PRO A 1 168 ? 8.113 -18.849 20.447 1.00 74.75 168 PRO A O 1
ATOM 1320 N N . ALA A 1 169 ? 8.648 -17.617 18.665 1.00 82.88 169 ALA A N 1
ATOM 1321 C CA . ALA A 1 169 ? 8.201 -18.589 17.681 1.00 82.88 169 ALA A CA 1
ATOM 1322 C C . ALA A 1 169 ? 9.002 -19.892 17.815 1.00 82.88 169 ALA A C 1
ATOM 1324 O O . ALA A 1 169 ? 10.233 -19.900 17.839 1.00 82.88 169 ALA A O 1
ATOM 1325 N N . ARG A 1 170 ? 8.299 -21.027 17.858 1.00 82.62 170 ARG A N 1
ATOM 1326 C CA . ARG A 1 170 ? 8.910 -22.356 17.984 1.00 82.62 170 ARG A CA 1
ATOM 1327 C C . ARG A 1 170 ? 9.582 -22.759 16.674 1.00 82.62 170 ARG A C 1
ATOM 1329 O O . ARG A 1 170 ? 8.909 -22.885 15.650 1.00 82.62 170 ARG A O 1
ATOM 1336 N N . THR A 1 171 ? 10.893 -23.000 16.718 1.00 86.12 171 THR A N 1
ATOM 1337 C CA . THR A 1 171 ? 11.713 -23.317 15.533 1.00 86.12 171 THR A CA 1
ATOM 1338 C C . THR A 1 171 ? 11.469 -22.298 14.409 1.00 86.12 171 THR A C 1
ATOM 1340 O O . THR A 1 171 ? 10.843 -22.624 13.393 1.00 86.12 171 THR A O 1
ATOM 1343 N N . PRO A 1 172 ? 11.894 -21.042 14.607 1.00 87.44 172 PRO A N 1
ATOM 1344 C CA . PRO A 1 172 ? 11.520 -19.960 13.718 1.00 87.44 172 PRO A CA 1
ATOM 1345 C C . PRO A 1 172 ? 12.186 -20.111 12.350 1.00 87.44 172 PRO A C 1
ATOM 1347 O O . PRO A 1 172 ? 13.388 -20.356 12.223 1.00 87.44 172 PRO A O 1
ATOM 1350 N N . LEU A 1 173 ? 11.381 -19.941 11.308 1.00 89.62 173 LEU A N 1
ATOM 1351 C CA . LEU A 1 173 ? 11.841 -19.784 9.935 1.00 89.62 173 LEU A CA 1
ATOM 1352 C C . LEU A 1 173 ? 11.461 -18.391 9.461 1.00 89.62 173 LEU A C 1
ATOM 1354 O O . LEU A 1 173 ? 10.323 -17.948 9.656 1.00 89.62 173 LEU A O 1
ATOM 1358 N N . ILE A 1 174 ? 12.393 -17.751 8.773 1.00 89.06 174 ILE A N 1
ATOM 1359 C CA . ILE A 1 174 ? 12.162 -16.497 8.074 1.00 89.06 174 ILE A CA 1
ATOM 1360 C C . ILE A 1 174 ? 11.919 -16.771 6.592 1.00 89.06 174 ILE A C 1
ATOM 1362 O O . ILE A 1 174 ? 12.564 -17.620 5.978 1.00 89.06 174 ILE A O 1
ATOM 1366 N N . SER A 1 175 ? 10.959 -16.061 6.019 1.00 88.69 175 SER A N 1
ATOM 1367 C CA . SER A 1 175 ? 10.635 -16.125 4.593 1.00 88.69 175 SER A CA 1
ATOM 1368 C C . SER A 1 175 ? 11.381 -15.058 3.785 1.00 88.69 175 SER A C 1
ATOM 1370 O O . SER A 1 175 ? 11.915 -14.099 4.336 1.00 88.69 175 SER A O 1
ATOM 1372 N N . THR A 1 176 ? 11.350 -15.144 2.452 1.00 83.50 176 THR A N 1
ATOM 1373 C CA . THR A 1 176 ? 11.887 -14.084 1.571 1.00 83.50 176 THR A CA 1
ATOM 1374 C C . THR A 1 176 ? 11.139 -12.752 1.674 1.00 83.50 176 THR A C 1
ATOM 1376 O O . THR A 1 176 ? 11.671 -11.724 1.273 1.00 83.50 176 THR A O 1
ATOM 1379 N N . CYS A 1 177 ? 9.915 -12.746 2.213 1.00 83.50 177 CYS A N 1
ATOM 1380 C CA . CYS A 1 177 ? 9.210 -11.514 2.574 1.00 83.50 177 CYS A CA 1
ATOM 1381 C C . CYS A 1 177 ? 9.506 -11.059 4.011 1.00 83.50 177 CYS A C 1
ATOM 1383 O O . CYS A 1 177 ? 8.780 -10.218 4.529 1.00 83.50 177 CYS A O 1
ATOM 1385 N N . GLN A 1 178 ? 10.542 -11.627 4.639 1.00 83.25 178 GLN A N 1
ATOM 1386 C CA . GLN A 1 178 ? 11.070 -11.299 5.967 1.00 83.25 178 GLN A CA 1
ATOM 1387 C C . GLN A 1 178 ? 10.103 -11.510 7.141 1.00 83.25 178 GLN A C 1
ATOM 1389 O O . GLN A 1 178 ? 10.427 -11.176 8.273 1.00 83.25 178 GLN A O 1
ATOM 1394 N N . HIS A 1 179 ? 8.952 -12.143 6.915 1.00 87.50 179 HIS A N 1
ATOM 1395 C CA . HIS A 1 179 ? 8.064 -12.550 8.000 1.00 87.50 179 HIS A CA 1
ATOM 1396 C C . HIS A 1 179 ? 8.539 -13.863 8.614 1.00 87.50 179 HIS A C 1
ATOM 1398 O O . HIS A 1 179 ? 8.967 -14.774 7.890 1.00 87.50 179 HIS A O 1
ATOM 1404 N N . ILE A 1 180 ? 8.419 -13.953 9.938 1.00 90.31 180 ILE A N 1
ATOM 1405 C CA . ILE A 1 180 ? 8.822 -15.101 10.746 1.00 90.31 180 ILE A CA 1
ATOM 1406 C C . ILE A 1 180 ? 7.580 -15.897 11.131 1.00 90.31 180 ILE A C 1
ATOM 1408 O O . ILE A 1 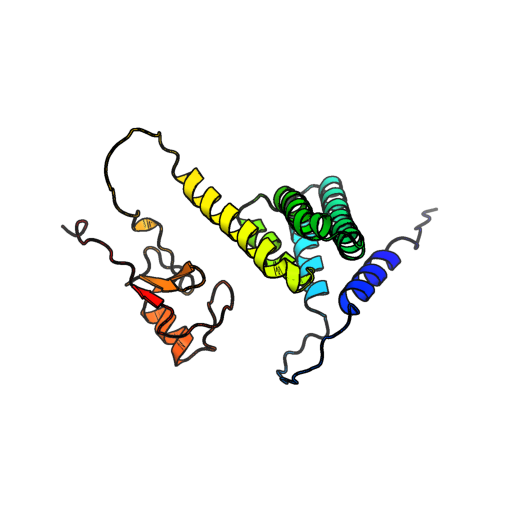180 ? 6.542 -15.337 11.484 1.00 90.31 180 ILE A O 1
ATOM 1412 N N . ALA A 1 181 ? 7.664 -17.218 11.059 1.00 90.94 181 ALA A N 1
ATOM 1413 C CA . ALA A 1 181 ? 6.665 -18.097 11.649 1.00 90.94 181 ALA A CA 1
ATOM 1414 C C . ALA A 1 181 ? 7.319 -19.373 12.169 1.00 90.94 181 ALA A C 1
ATOM 1416 O O . ALA A 1 181 ? 8.432 -19.730 11.771 1.00 90.94 181 ALA A O 1
ATOM 1417 N N . CYS A 1 182 ? 6.603 -20.072 13.046 1.00 90.94 182 CYS A N 1
ATOM 1418 C CA . CYS A 1 182 ? 6.988 -21.403 13.485 1.00 90.94 182 CYS A CA 1
ATOM 1419 C C . CYS A 1 182 ? 7.094 -22.345 12.282 1.00 90.94 182 CYS A C 1
ATOM 1421 O O . CYS A 1 182 ? 6.337 -22.225 11.313 1.00 90.94 182 CYS A O 1
ATOM 1423 N N . PHE A 1 183 ? 7.963 -23.346 12.375 1.00 92.69 183 PHE A N 1
ATOM 1424 C CA . PHE A 1 183 ? 8.054 -24.385 11.351 1.00 92.69 183 PHE A CA 1
ATOM 1425 C C . PHE A 1 183 ? 6.722 -25.090 11.078 1.00 92.69 183 PHE A C 1
ATOM 1427 O O . PHE A 1 183 ? 6.354 -25.263 9.917 1.00 92.69 183 PHE A O 1
ATOM 1434 N N . SER A 1 184 ? 5.959 -25.418 12.123 1.00 90.94 184 SER A N 1
ATOM 1435 C CA . SER A 1 184 ? 4.616 -25.995 11.984 1.00 90.94 184 SER A CA 1
ATOM 1436 C C . SER A 1 184 ? 3.652 -25.054 11.258 1.00 90.94 184 SER A C 1
ATOM 1438 O O . SER A 1 184 ? 2.933 -25.475 10.357 1.00 90.94 184 SER A O 1
ATOM 1440 N N . CYS A 1 185 ? 3.688 -23.762 11.586 1.00 92.31 185 CYS A N 1
ATOM 1441 C CA . CYS A 1 185 ? 2.844 -22.753 10.953 1.00 92.31 185 CYS A CA 1
ATOM 1442 C C . CYS A 1 185 ? 3.160 -22.594 9.463 1.00 92.31 185 CYS A C 1
ATOM 1444 O O . CYS A 1 185 ? 2.242 -22.489 8.651 1.00 92.31 185 CYS A O 1
ATOM 1446 N N . TRP A 1 186 ? 4.443 -22.613 9.090 1.00 93.44 186 TRP A N 1
ATOM 1447 C CA . TRP A 1 186 ? 4.842 -22.577 7.685 1.00 93.44 186 TRP A CA 1
ATOM 1448 C C . TRP A 1 186 ? 4.485 -23.841 6.922 1.00 93.44 186 TRP A C 1
ATOM 1450 O O . TRP A 1 186 ? 4.060 -23.743 5.771 1.00 93.44 186 TRP A O 1
ATOM 1460 N N . ARG A 1 187 ? 4.645 -25.007 7.554 1.00 92.94 187 ARG A N 1
ATOM 1461 C CA . ARG A 1 187 ? 4.227 -26.291 6.994 1.00 92.94 187 ARG A CA 1
ATOM 1462 C C . ARG A 1 187 ? 2.755 -26.234 6.603 1.00 92.94 187 ARG A C 1
ATOM 1464 O O . ARG A 1 187 ? 2.438 -26.426 5.437 1.00 92.94 187 ARG A O 1
ATOM 1471 N N . GLU A 1 188 ? 1.892 -25.856 7.539 1.00 90.69 188 GLU A N 1
ATOM 1472 C CA . GLU A 1 188 ? 0.449 -25.767 7.309 1.00 90.69 188 GLU A CA 1
ATOM 1473 C C . GLU A 1 188 ? 0.117 -24.746 6.205 1.00 90.69 188 GLU A C 1
ATOM 1475 O O . GLU A 1 188 ? -0.626 -25.046 5.279 1.00 90.69 188 GLU A O 1
ATOM 1480 N N . VAL A 1 189 ? 0.742 -23.561 6.212 1.00 90.50 189 VAL A N 1
ATOM 1481 C CA . VAL A 1 189 ? 0.531 -22.533 5.169 1.00 90.50 189 VAL A CA 1
ATOM 1482 C C . VAL A 1 189 ? 0.910 -23.021 3.764 1.00 90.50 189 VAL A C 1
ATOM 1484 O O . VAL A 1 189 ? 0.251 -22.654 2.788 1.00 90.50 189 VAL A O 1
ATOM 1487 N N . ILE A 1 190 ? 1.989 -23.797 3.636 1.00 91.62 190 ILE A N 1
ATOM 1488 C CA . ILE A 1 190 ? 2.543 -24.209 2.338 1.00 91.62 190 ILE A CA 1
ATOM 1489 C C . ILE A 1 190 ? 1.931 -25.521 1.832 1.00 91.62 190 ILE A C 1
ATOM 1491 O O . ILE A 1 190 ? 1.804 -25.709 0.619 1.00 91.62 190 ILE A O 1
ATOM 1495 N N . GLU A 1 191 ? 1.597 -26.437 2.732 1.00 89.75 191 GLU A N 1
ATOM 1496 C CA . GLU A 1 191 ? 1.167 -27.795 2.381 1.00 89.75 191 GLU A CA 1
ATOM 1497 C C . GLU A 1 191 ? -0.347 -27.924 2.360 1.00 89.75 191 GLU A C 1
ATOM 1499 O O . GLU A 1 191 ? -0.883 -28.511 1.424 1.00 89.75 191 GLU A O 1
ATOM 1504 N N . GLU A 1 192 ? -1.021 -27.324 3.337 1.00 86.44 192 GLU A N 1
ATOM 1505 C CA . GLU A 1 192 ? -2.472 -27.421 3.519 1.00 86.44 192 GLU A CA 1
ATOM 1506 C C . GLU A 1 192 ? -3.184 -26.129 3.084 1.00 86.44 192 GLU A C 1
ATOM 1508 O O . GLU A 1 192 ? -4.340 -26.147 2.670 1.00 86.44 192 GLU A O 1
ATOM 1513 N N . GLY A 1 193 ? -2.482 -24.996 3.149 1.00 84.50 193 GLY A N 1
ATOM 1514 C CA . GLY A 1 193 ? -3.008 -23.676 2.831 1.00 84.50 193 GLY A CA 1
ATOM 1515 C C . GLY A 1 193 ? -2.810 -23.224 1.382 1.00 84.50 193 GLY A C 1
ATOM 1516 O O . GLY A 1 193 ? -2.412 -23.953 0.473 1.00 84.50 193 GLY A O 1
ATOM 1517 N N . ASN A 1 194 ? -3.047 -21.931 1.166 1.00 88.31 194 ASN A N 1
ATOM 1518 C CA . ASN A 1 194 ? -2.955 -21.276 -0.141 1.00 88.31 194 ASN A CA 1
ATOM 1519 C C . ASN A 1 194 ? -1.522 -20.877 -0.547 1.00 88.31 194 ASN A C 1
ATOM 1521 O O . ASN A 1 194 ? -1.346 -20.149 -1.528 1.00 88.31 194 ASN A O 1
ATOM 1525 N N . ARG A 1 195 ? -0.498 -21.317 0.199 1.00 91.06 195 ARG A N 1
ATOM 1526 C CA . ARG A 1 195 ? 0.920 -20.989 -0.030 1.00 91.06 195 ARG A CA 1
ATOM 1527 C C . ARG A 1 195 ? 1.220 -19.495 0.033 1.00 91.06 195 ARG A C 1
ATOM 1529 O O . ARG A 1 195 ? 2.167 -19.037 -0.606 1.00 91.06 195 ARG A O 1
ATOM 1536 N N . ARG A 1 196 ? 0.434 -18.718 0.774 1.00 88.94 196 ARG A N 1
ATOM 1537 C CA . ARG A 1 196 ? 0.649 -17.278 0.937 1.00 88.94 196 ARG A CA 1
ATOM 1538 C C . ARG A 1 196 ? 1.056 -16.938 2.357 1.00 88.94 196 ARG A C 1
ATOM 1540 O O . ARG A 1 196 ? 0.535 -17.495 3.315 1.00 88.94 196 ARG A O 1
ATOM 1547 N N . CYS A 1 197 ? 1.993 -16.003 2.484 1.00 87.56 197 CYS A N 1
ATOM 1548 C CA . CYS A 1 197 ? 2.395 -15.462 3.777 1.00 87.56 197 CYS A CA 1
ATOM 1549 C C . CYS A 1 197 ? 1.162 -14.955 4.556 1.00 87.56 197 CYS A C 1
ATOM 1551 O O . CYS A 1 197 ? 0.433 -14.127 4.007 1.00 87.56 197 CYS A O 1
ATOM 1553 N N . PRO A 1 198 ? 0.950 -15.375 5.818 1.00 86.38 198 PRO A N 1
ATOM 1554 C CA . PRO A 1 198 ? -0.167 -14.893 6.631 1.00 86.38 198 PRO A CA 1
ATOM 1555 C C . PRO A 1 198 ? -0.198 -13.367 6.781 1.00 86.38 198 PRO A C 1
ATOM 1557 O O . PRO A 1 198 ? -1.272 -12.774 6.752 1.00 86.38 198 PRO A O 1
ATOM 1560 N N . SER A 1 199 ? 0.971 -12.724 6.858 1.00 82.50 199 SER A N 1
ATOM 1561 C CA . SER A 1 199 ? 1.078 -11.272 7.037 1.00 82.50 199 SER A CA 1
ATOM 1562 C C . SER A 1 199 ? 0.932 -10.477 5.740 1.00 82.50 199 SER A C 1
ATOM 1564 O O . SER A 1 199 ? 0.166 -9.520 5.692 1.00 82.50 199 SER A O 1
ATOM 1566 N N . CYS A 1 200 ? 1.664 -10.845 4.681 1.00 79.31 200 CYS A N 1
ATOM 1567 C CA . CYS A 1 200 ? 1.771 -10.018 3.468 1.00 79.31 200 CYS A CA 1
ATOM 1568 C C . CYS A 1 200 ? 1.256 -10.682 2.188 1.00 79.31 200 CYS A C 1
ATOM 1570 O O . CYS A 1 200 ? 1.375 -10.115 1.106 1.00 79.31 200 CYS A O 1
ATOM 1572 N N . GLN A 1 201 ? 0.713 -11.897 2.281 1.00 85.06 201 GLN A N 1
ATOM 1573 C CA . GLN A 1 201 ? 0.124 -12.652 1.170 1.00 85.06 201 GLN A CA 1
ATOM 1574 C C . GLN A 1 201 ? 1.068 -12.972 -0.007 1.00 85.06 201 GLN A C 1
ATOM 1576 O O . GLN A 1 201 ? 0.634 -13.550 -1.012 1.00 85.06 201 GLN A O 1
ATOM 1581 N N . THR A 1 202 ? 2.364 -12.666 0.120 1.00 83.88 202 THR A N 1
ATOM 1582 C CA . THR A 1 202 ? 3.411 -13.079 -0.822 1.00 83.88 202 THR A CA 1
ATOM 1583 C C . THR A 1 202 ? 3.378 -14.589 -1.006 1.00 83.88 202 THR A C 1
ATOM 1585 O O . THR A 1 202 ? 3.249 -15.333 -0.034 1.00 83.88 202 THR A O 1
ATOM 1588 N N . LEU A 1 203 ? 3.490 -15.041 -2.255 1.00 89.06 203 LEU A N 1
ATOM 1589 C CA . LEU A 1 203 ? 3.536 -16.461 -2.582 1.00 89.06 203 LEU A CA 1
ATOM 1590 C C . LEU A 1 203 ? 4.837 -17.079 -2.052 1.00 89.06 203 LEU A C 1
ATOM 1592 O O . LEU A 1 203 ? 5.930 -16.604 -2.359 1.00 89.06 203 LEU A O 1
ATOM 1596 N N . LEU A 1 204 ? 4.714 -18.162 -1.294 1.00 89.25 204 LEU A N 1
ATOM 1597 C CA . LEU A 1 204 ? 5.815 -18.845 -0.632 1.00 89.25 204 LEU A CA 1
ATOM 1598 C C . LEU A 1 204 ? 5.986 -20.269 -1.158 1.00 89.25 204 LEU A C 1
ATOM 1600 O O . LEU A 1 204 ? 5.047 -20.941 -1.584 1.00 89.25 204 LEU A O 1
ATOM 1604 N N . ARG A 1 205 ? 7.229 -20.745 -1.111 1.00 89.00 205 ARG A N 1
ATOM 1605 C CA . ARG A 1 205 ? 7.606 -22.141 -1.356 1.00 89.00 205 ARG A CA 1
ATOM 1606 C C . ARG A 1 205 ? 8.552 -22.574 -0.240 1.00 89.00 205 ARG A C 1
ATOM 1608 O O . ARG A 1 205 ? 9.251 -21.727 0.306 1.00 89.00 205 ARG A O 1
ATOM 1615 N N . ARG A 1 206 ? 8.642 -23.878 0.059 1.00 86.19 206 ARG A N 1
ATOM 1616 C CA . ARG A 1 206 ? 9.533 -24.392 1.125 1.00 86.19 206 ARG A CA 1
ATOM 1617 C C . ARG A 1 206 ? 10.985 -23.898 0.977 1.00 86.19 206 ARG A C 1
ATOM 1619 O O . ARG A 1 206 ? 11.592 -23.508 1.960 1.00 86.19 206 ARG A O 1
ATOM 1626 N N . ARG A 1 207 ? 11.502 -23.823 -0.258 1.00 85.38 207 ARG A N 1
ATOM 1627 C CA . ARG A 1 207 ? 12.859 -23.324 -0.573 1.00 85.38 207 ARG A CA 1
ATOM 1628 C C . ARG A 1 207 ? 13.098 -21.839 -0.263 1.00 85.38 207 ARG A C 1
ATOM 1630 O O . ARG A 1 207 ? 14.232 -21.393 -0.295 1.00 85.38 207 ARG A O 1
ATOM 1637 N N . ASN A 1 208 ? 12.033 -21.071 -0.040 1.00 80.94 208 ASN A N 1
ATOM 1638 C CA . ASN A 1 208 ? 12.083 -19.645 0.281 1.00 80.94 208 ASN A CA 1
ATOM 1639 C C . ASN A 1 208 ? 12.079 -19.399 1.801 1.00 80.94 208 ASN A C 1
ATOM 1641 O O . ASN A 1 208 ? 11.907 -18.255 2.221 1.00 80.94 208 ASN A O 1
ATOM 1645 N N . LEU A 1 209 ? 12.200 -20.459 2.609 1.00 89.31 209 LEU A N 1
ATOM 1646 C CA . LEU A 1 209 ? 12.261 -20.388 4.061 1.00 89.31 209 LEU A CA 1
ATOM 1647 C C . LEU A 1 209 ? 13.673 -20.726 4.539 1.00 89.31 209 LEU A C 1
ATOM 1649 O O . LEU A 1 209 ? 14.221 -21.765 4.174 1.00 89.31 209 LEU A O 1
ATOM 1653 N N . THR A 1 210 ? 14.220 -19.875 5.398 1.00 88.69 210 THR A N 1
ATOM 1654 C CA . THR A 1 210 ? 15.532 -20.057 6.023 1.00 88.69 210 THR A CA 1
ATOM 1655 C C . THR A 1 210 ? 15.346 -20.242 7.518 1.00 88.69 210 THR A C 1
ATOM 1657 O O . THR A 1 210 ? 14.624 -19.474 8.157 1.00 88.69 210 THR A O 1
ATOM 1660 N N . ARG A 1 211 ? 15.965 -21.280 8.095 1.00 86.94 211 ARG A N 1
ATOM 1661 C CA . ARG A 1 211 ? 15.892 -21.527 9.541 1.00 86.94 211 ARG A CA 1
ATOM 1662 C C . ARG A 1 211 ? 16.720 -20.469 10.250 1.00 86.94 211 ARG A C 1
ATOM 1664 O O . ARG A 1 211 ? 17.888 -20.291 9.917 1.00 86.94 211 ARG A O 1
ATOM 1671 N N . LEU A 1 212 ? 16.123 -19.790 11.222 1.00 81.25 212 LEU A N 1
ATOM 1672 C CA . LEU A 1 212 ? 16.877 -18.922 12.110 1.00 81.25 212 LEU A CA 1
ATOM 1673 C C . LEU A 1 212 ? 17.586 -19.820 13.129 1.00 81.25 212 LEU A C 1
ATOM 1675 O O . LEU A 1 212 ? 16.938 -20.567 13.866 1.00 81.25 212 LEU A O 1
ATOM 1679 N N . ILE A 1 213 ? 18.920 -19.823 13.089 1.00 68.75 213 ILE A N 1
ATOM 1680 C CA . ILE A 1 213 ? 19.746 -20.546 14.057 1.00 68.75 213 ILE A CA 1
ATOM 1681 C C . ILE A 1 213 ? 19.779 -19.700 15.322 1.00 68.75 213 ILE A C 1
ATOM 1683 O O . ILE A 1 213 ? 20.244 -18.564 15.307 1.00 68.75 213 ILE A O 1
ATOM 1687 N N . ILE A 1 214 ? 19.254 -20.274 16.394 1.00 58.94 214 ILE A N 1
ATOM 1688 C CA . ILE A 1 214 ? 19.296 -19.722 17.738 1.00 58.94 214 ILE A CA 1
ATOM 1689 C C . ILE A 1 214 ? 20.458 -20.435 18.431 1.00 58.94 214 ILE A C 1
ATOM 1691 O O . ILE A 1 214 ? 20.367 -21.655 18.578 1.00 58.94 214 ILE A O 1
ATOM 1695 N N . PRO A 1 215 ? 21.555 -19.751 18.789 1.00 50.59 215 PRO A N 1
ATOM 1696 C CA . PRO A 1 215 ? 22.605 -20.372 19.585 1.00 50.59 215 PRO A CA 1
ATOM 1697 C C . PRO A 1 215 ? 22.064 -20.708 20.982 1.00 50.59 215 PRO A C 1
ATOM 1699 O O . PRO A 1 215 ? 21.394 -19.890 21.612 1.00 50.59 215 PRO A O 1
ATOM 1702 N N . ASP A 1 216 ? 22.303 -21.945 21.402 1.00 47.75 216 ASP A N 1
ATOM 1703 C CA . ASP A 1 216 ? 21.640 -22.657 22.500 1.00 47.75 216 ASP A CA 1
ATOM 1704 C C . ASP A 1 216 ? 22.329 -22.405 23.858 1.00 47.75 216 ASP A C 1
ATOM 1706 O O . ASP A 1 216 ? 22.721 -23.342 24.541 1.00 47.75 216 ASP A O 1
ATOM 1710 N N . ASP A 1 217 ? 22.519 -21.136 24.239 1.00 44.62 217 ASP A N 1
ATOM 1711 C CA . ASP A 1 217 ? 23.150 -20.758 25.523 1.00 44.62 217 ASP A CA 1
ATOM 1712 C C . ASP A 1 217 ? 22.151 -20.134 26.519 1.00 44.62 217 ASP A C 1
ATOM 1714 O O . ASP A 1 217 ? 22.502 -19.303 27.352 1.00 44.62 217 ASP A O 1
ATOM 1718 N N . ALA A 1 218 ? 20.877 -20.535 26.452 1.00 41.62 218 ALA A N 1
ATOM 1719 C CA . ALA A 1 218 ? 19.845 -20.087 27.396 1.00 41.62 218 ALA A CA 1
ATOM 1720 C C . ALA A 1 218 ? 18.943 -21.227 27.900 1.00 41.62 218 ALA A C 1
ATOM 1722 O O . ALA A 1 218 ? 17.773 -21.010 28.216 1.00 41.62 218 ALA A O 1
ATOM 1723 N N . VAL A 1 219 ? 19.473 -22.452 27.975 1.00 43.84 219 VAL A N 1
ATOM 1724 C CA . VAL A 1 219 ? 18.820 -23.568 28.676 1.00 43.84 219 VAL A CA 1
ATOM 1725 C C . VAL A 1 219 ? 19.816 -24.231 29.627 1.00 43.84 219 VAL A C 1
ATOM 1727 O O . VAL A 1 219 ? 20.295 -25.337 29.385 1.00 43.84 219 VAL A O 1
ATOM 1730 N N . ARG A 1 220 ? 20.120 -23.541 30.728 1.00 33.00 220 ARG A N 1
ATOM 1731 C CA . ARG A 1 220 ? 20.402 -24.157 32.029 1.00 33.00 220 ARG A CA 1
ATOM 1732 C C . ARG A 1 220 ? 19.877 -23.273 33.144 1.00 33.00 220 ARG A C 1
ATOM 1734 O O . ARG A 1 220 ? 20.121 -22.052 33.072 1.00 33.00 220 ARG A O 1
#